Protein AF-X1JCT7-F1 (afdb_monomer)

Organism: NCBI:txid412755

pLDDT: mean 91.69, std 9.34, range [56.0, 98.88]

Structure (mmCIF, N/CA/C/O backbone):
data_AF-X1JCT7-F1
#
_entry.id   AF-X1JCT7-F1
#
loop_
_atom_site.group_PDB
_atom_site.id
_atom_site.type_symbol
_atom_site.label_atom_id
_atom_site.label_alt_id
_atom_site.label_comp_id
_atom_site.label_asym_id
_atom_site.label_entity_id
_atom_site.label_seq_id
_atom_site.pdbx_PDB_ins_code
_atom_site.Cartn_x
_atom_site.Cartn_y
_atom_site.Cartn_z
_atom_site.occupancy
_atom_site.B_iso_or_equiv
_atom_site.auth_seq_id
_atom_site.auth_comp_id
_atom_site.auth_asym_id
_atom_site.auth_atom_id
_atom_site.pdbx_PDB_model_num
ATOM 1 N N . MET A 1 1 ? -13.867 -18.120 20.000 1.00 58.94 1 MET A N 1
ATOM 2 C CA . MET A 1 1 ? -12.865 -17.151 19.487 1.00 58.94 1 MET A CA 1
ATOM 3 C C . MET A 1 1 ? -13.304 -15.743 19.863 1.00 58.94 1 MET A C 1
ATOM 5 O O . MET A 1 1 ? -14.501 -15.484 19.806 1.00 58.94 1 MET A O 1
ATOM 9 N N . ARG A 1 2 ? -12.388 -14.855 20.284 1.00 66.81 2 ARG A N 1
ATOM 10 C CA . ARG A 1 2 ? -12.726 -13.445 20.560 1.00 66.81 2 ARG A CA 1
ATOM 11 C C . ARG A 1 2 ? -13.236 -12.772 19.281 1.00 66.81 2 ARG A C 1
ATOM 13 O O . ARG A 1 2 ? -12.751 -13.073 18.193 1.00 66.81 2 ARG A O 1
ATOM 20 N N . LYS A 1 3 ? -14.225 -11.883 19.411 1.00 80.25 3 LYS A N 1
ATOM 21 C CA . LYS A 1 3 ? -14.723 -11.075 18.291 1.00 80.25 3 LYS A CA 1
ATOM 22 C C . LYS A 1 3 ? -13.591 -10.161 17.811 1.00 80.25 3 LYS A C 1
ATOM 24 O O . LYS A 1 3 ? -12.996 -9.462 18.623 1.00 80.25 3 LYS A O 1
ATOM 29 N N . GLN A 1 4 ? -13.309 -10.169 16.511 1.00 88.19 4 GLN A N 1
ATOM 30 C CA . GLN A 1 4 ? -12.349 -9.251 15.900 1.00 88.19 4 GLN A CA 1
ATOM 31 C C . GLN A 1 4 ? -12.833 -7.807 16.093 1.00 88.19 4 GLN A C 1
ATOM 33 O O . GLN A 1 4 ? -13.905 -7.443 15.609 1.00 88.19 4 GLN A O 1
ATOM 38 N N . GLU A 1 5 ? -12.063 -6.996 16.820 1.00 94.81 5 GLU A N 1
ATOM 39 C CA . GLU A 1 5 ? -12.446 -5.616 17.156 1.00 94.81 5 GLU A CA 1
ATOM 40 C C . GLU A 1 5 ? -11.900 -4.583 16.166 1.00 94.81 5 GLU A C 1
ATOM 42 O O . GLU A 1 5 ? -12.483 -3.506 16.038 1.00 94.81 5 GLU A O 1
ATOM 47 N N . ILE A 1 6 ? -10.819 -4.923 15.455 1.00 98.25 6 ILE A N 1
ATOM 48 C CA . ILE A 1 6 ? -10.121 -4.055 14.503 1.00 98.25 6 ILE A CA 1
ATOM 49 C C . ILE A 1 6 ? -10.385 -4.566 13.083 1.00 98.25 6 ILE A C 1
ATOM 51 O O . ILE A 1 6 ? -10.045 -5.708 12.755 1.00 98.25 6 ILE A O 1
ATOM 55 N N . ALA A 1 7 ? -10.972 -3.726 12.232 1.00 98.50 7 ALA A N 1
ATOM 56 C CA . ALA A 1 7 ? -11.034 -4.001 10.798 1.00 98.50 7 ALA A CA 1
ATOM 57 C C . ALA A 1 7 ? -9.706 -3.628 10.134 1.00 98.50 7 ALA A C 1
ATOM 59 O O . ALA A 1 7 ? -9.146 -2.574 10.435 1.00 98.50 7 ALA A O 1
ATOM 60 N N . VAL A 1 8 ? -9.241 -4.451 9.194 1.00 98.81 8 VAL A N 1
ATOM 61 C CA . VAL A 1 8 ? -8.091 -4.118 8.345 1.00 98.81 8 VAL A CA 1
ATOM 62 C C . VAL A 1 8 ? -8.588 -3.705 6.968 1.00 98.81 8 VAL A C 1
ATOM 64 O O . VAL A 1 8 ? -9.391 -4.414 6.349 1.00 98.81 8 VAL A O 1
ATOM 67 N N . VAL A 1 9 ? -8.124 -2.542 6.518 1.00 98.88 9 VAL A N 1
ATOM 68 C CA . VAL A 1 9 ? -8.389 -1.973 5.195 1.00 98.88 9 VAL A CA 1
ATOM 69 C C . VAL A 1 9 ? -7.062 -1.836 4.457 1.00 98.88 9 VAL A C 1
ATOM 71 O O . VAL A 1 9 ? -6.059 -1.474 5.063 1.00 98.88 9 VAL A O 1
ATOM 74 N N . THR A 1 10 ? -7.055 -2.127 3.162 1.00 98.81 10 THR A N 1
ATOM 75 C CA . THR A 1 10 ? -5.921 -1.880 2.265 1.00 98.81 10 THR A CA 1
ATOM 76 C C . THR A 1 10 ? -6.426 -1.480 0.885 1.00 98.81 10 THR A C 1
ATOM 78 O O . THR A 1 10 ? -7.636 -1.346 0.686 1.00 98.81 10 THR A O 1
ATOM 81 N N . ASP A 1 11 ? -5.531 -1.263 -0.069 1.00 98.50 11 ASP A N 1
ATOM 82 C CA . ASP A 1 11 ? -5.882 -1.039 -1.462 1.00 98.50 11 ASP A CA 1
ATOM 83 C C . ASP A 1 11 ? -5.438 -2.193 -2.373 1.00 98.50 11 ASP A C 1
ATOM 85 O O . ASP A 1 11 ? -4.737 -3.123 -1.964 1.00 98.50 11 ASP A O 1
ATOM 89 N N . SER A 1 12 ? -5.936 -2.194 -3.610 1.00 96.81 12 SER A N 1
ATOM 90 C CA . SER A 1 12 ? -5.748 -3.314 -4.536 1.00 96.81 12 SER A CA 1
ATOM 91 C C . SER A 1 12 ? -4.313 -3.466 -5.053 1.00 96.81 12 SER A C 1
ATOM 93 O O . SER A 1 12 ? -4.015 -4.477 -5.686 1.00 96.81 12 SER A O 1
ATOM 95 N N . VAL A 1 13 ? -3.406 -2.524 -4.759 1.00 96.25 13 VAL A N 1
ATOM 96 C CA . VAL A 1 13 ? -1.985 -2.634 -5.131 1.00 96.25 13 VAL A CA 1
ATOM 97 C C . VAL A 1 13 ? -1.245 -3.642 -4.248 1.00 96.25 13 VAL A C 1
ATOM 99 O O . VAL A 1 13 ? -0.260 -4.219 -4.702 1.00 96.25 13 VAL A O 1
ATOM 102 N N . SER A 1 14 ? -1.774 -3.960 -3.063 1.00 96.38 14 SER A N 1
ATOM 103 C CA . SER A 1 14 ? -1.218 -4.944 -2.121 1.00 96.38 14 SER A CA 1
ATOM 104 C C . SER A 1 14 ? -1.072 -6.376 -2.671 1.00 96.38 14 SER A C 1
ATOM 106 O O . SER A 1 14 ? -0.359 -7.188 -2.081 1.00 96.38 14 SER A O 1
ATOM 108 N N . ASN A 1 15 ? -1.737 -6.714 -3.790 1.00 92.62 15 ASN A N 1
ATOM 109 C CA . ASN A 1 15 ? -1.678 -8.017 -4.483 1.00 92.62 15 ASN A CA 1
ATOM 110 C C . ASN A 1 15 ? -1.955 -9.254 -3.608 1.00 92.62 15 ASN A C 1
ATOM 112 O O . ASN A 1 15 ? -1.544 -10.370 -3.937 1.00 92.62 15 ASN A O 1
ATOM 116 N N . ILE A 1 16 ? -2.678 -9.081 -2.503 1.00 97.12 16 ILE A N 1
ATOM 117 C CA . ILE A 1 16 ? -2.966 -10.176 -1.580 1.00 97.12 16 ILE A CA 1
ATOM 118 C C . ILE A 1 16 ? -3.860 -11.219 -2.275 1.00 97.12 16 ILE A C 1
ATOM 120 O O . ILE A 1 16 ? -4.905 -10.865 -2.826 1.00 97.12 16 ILE A O 1
ATOM 124 N N . PRO A 1 17 ? -3.516 -12.519 -2.215 1.00 96.00 17 PRO A N 1
ATOM 125 C CA . PRO A 1 17 ? -4.365 -13.580 -2.744 1.00 96.00 17 PRO A CA 1
ATOM 126 C C . PRO A 1 17 ? -5.775 -13.583 -2.136 1.00 96.00 17 PRO A C 1
ATOM 128 O O . PRO A 1 17 ? -5.948 -13.456 -0.920 1.00 96.00 17 PRO A O 1
ATOM 131 N N . LYS A 1 18 ? -6.792 -13.805 -2.979 1.00 95.12 18 LYS A N 1
ATOM 132 C CA . LYS A 1 18 ? -8.216 -13.765 -2.597 1.00 95.12 18 LYS A CA 1
ATOM 133 C C . LYS A 1 18 ? -8.551 -14.665 -1.403 1.00 95.12 18 LYS A C 1
ATOM 135 O O . LYS A 1 18 ? -9.250 -14.240 -0.490 1.00 95.12 18 LYS A O 1
ATOM 140 N N . ASN A 1 19 ? -7.989 -15.872 -1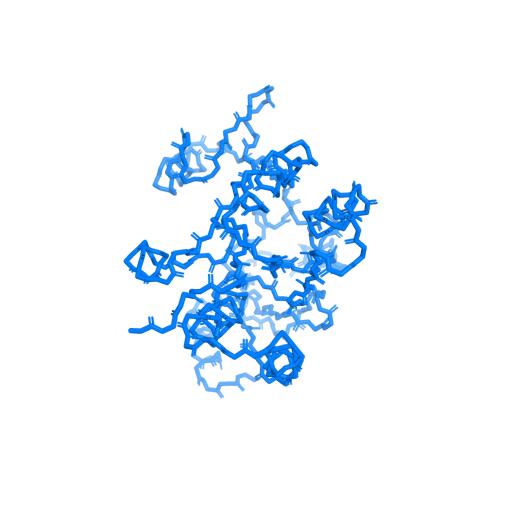.354 1.00 97.88 19 ASN A N 1
ATOM 141 C CA . ASN A 1 19 ? -8.199 -16.809 -0.247 1.00 97.88 19 ASN A CA 1
ATOM 142 C C . ASN A 1 19 ? -7.692 -16.261 1.102 1.00 97.88 19 ASN A C 1
ATOM 144 O O . ASN A 1 19 ? -8.272 -16.559 2.144 1.00 97.88 19 ASN A O 1
ATOM 148 N N . LEU A 1 20 ? -6.623 -15.457 1.107 1.00 98.19 20 LEU A N 1
ATOM 149 C CA . LEU A 1 20 ? -6.118 -14.816 2.323 1.00 98.19 20 LEU A CA 1
ATOM 150 C C . LEU A 1 20 ? -6.947 -13.586 2.704 1.00 98.19 20 LEU A C 1
ATOM 152 O O . LEU A 1 20 ? -7.197 -13.379 3.892 1.00 98.19 20 LEU A O 1
ATOM 156 N N . ILE A 1 21 ? -7.413 -12.817 1.713 1.00 98.00 21 ILE A N 1
ATOM 157 C CA . ILE A 1 21 ? -8.360 -11.711 1.916 1.00 98.00 21 ILE A CA 1
ATOM 158 C C . ILE A 1 21 ? -9.617 -12.225 2.622 1.00 98.00 21 ILE A C 1
ATOM 160 O O . ILE A 1 21 ? -10.010 -11.680 3.652 1.00 98.00 21 ILE A O 1
ATOM 164 N N . GLU A 1 22 ? -10.207 -13.305 2.112 1.00 97.69 22 GLU A N 1
ATOM 165 C CA . GLU A 1 22 ? -11.407 -13.927 2.676 1.00 97.69 22 GLU A CA 1
ATOM 166 C C . GLU A 1 22 ? -11.146 -14.500 4.073 1.00 97.69 22 GLU A C 1
ATOM 168 O O . GLU A 1 22 ? -11.887 -14.203 5.013 1.00 97.69 22 GLU A O 1
ATOM 173 N N . LYS A 1 23 ? -10.053 -15.260 4.238 1.00 96.56 23 LYS A N 1
ATOM 174 C CA . LYS A 1 23 ? -9.681 -15.884 5.517 1.00 96.56 23 LYS A CA 1
ATOM 175 C C . LYS A 1 23 ? -9.540 -14.868 6.649 1.00 96.56 23 LYS A C 1
ATOM 177 O O . LYS A 1 23 ? -10.016 -15.123 7.753 1.00 96.56 23 LYS A O 1
ATOM 182 N N . TYR A 1 24 ? -8.884 -13.739 6.387 1.00 97.38 24 TYR A N 1
ATOM 183 C CA . TYR A 1 24 ? -8.622 -12.711 7.399 1.00 97.38 24 TYR A CA 1
ATOM 184 C C . TYR A 1 24 ? -9.583 -11.517 7.333 1.00 97.38 24 TYR A C 1
ATOM 186 O O . TYR A 1 24 ? -9.397 -10.545 8.065 1.00 97.38 24 TYR A O 1
ATOM 194 N N . LYS A 1 25 ? -10.625 -11.591 6.491 1.00 96.31 25 LYS A N 1
ATOM 195 C CA . LYS A 1 25 ? -11.651 -10.548 6.317 1.00 96.31 25 LYS A CA 1
ATOM 196 C C . LYS A 1 25 ? -11.049 -9.167 6.020 1.00 96.31 25 LYS A C 1
ATOM 198 O O . LYS A 1 25 ? -11.467 -8.156 6.588 1.00 96.31 25 LYS A O 1
ATOM 203 N N . ILE A 1 26 ? -10.045 -9.138 5.145 1.00 98.50 26 ILE A N 1
ATOM 204 C CA . ILE A 1 26 ? -9.355 -7.912 4.730 1.00 98.50 26 ILE A CA 1
ATOM 205 C C . ILE A 1 26 ? -10.270 -7.131 3.783 1.00 98.50 26 ILE A C 1
ATOM 207 O O . ILE A 1 26 ? -10.858 -7.695 2.864 1.00 98.50 26 ILE A O 1
ATOM 211 N N . ASN A 1 27 ? -10.394 -5.823 3.994 1.00 98.44 27 ASN A N 1
ATOM 212 C CA . ASN A 1 27 ? -11.205 -4.956 3.145 1.00 98.44 27 ASN A CA 1
ATOM 213 C C . ASN A 1 27 ? -10.298 -4.272 2.122 1.00 98.44 27 ASN A C 1
ATOM 215 O O . ASN A 1 27 ? -9.551 -3.364 2.473 1.00 98.44 27 ASN A O 1
ATOM 219 N N . VAL A 1 28 ? -10.354 -4.710 0.868 1.00 98.50 28 VAL A N 1
ATOM 220 C CA . VAL A 1 28 ? -9.523 -4.162 -0.212 1.00 98.50 28 VAL A CA 1
ATOM 221 C C . VAL A 1 28 ? -10.309 -3.108 -0.987 1.00 98.50 28 VAL A C 1
ATOM 223 O O . VAL A 1 28 ? -11.391 -3.392 -1.501 1.00 98.50 28 VAL A O 1
ATOM 226 N N . LEU A 1 29 ? -9.771 -1.893 -1.075 1.00 98.44 29 LEU A N 1
ATOM 227 C CA . LEU A 1 29 ? -10.345 -0.799 -1.855 1.00 98.44 29 LEU A CA 1
ATOM 228 C C . LEU A 1 29 ? -9.663 -0.700 -3.228 1.00 98.44 29 LEU A C 1
ATOM 230 O O . LEU A 1 29 ? -8.438 -0.756 -3.312 1.00 98.44 29 LEU A O 1
ATOM 234 N N . PRO A 1 30 ? -10.421 -0.543 -4.322 1.00 96.81 30 PRO A N 1
ATOM 235 C CA . PRO A 1 30 ? -9.835 -0.549 -5.653 1.00 96.81 30 PRO A CA 1
ATOM 236 C C . PRO A 1 30 ? -9.122 0.771 -5.946 1.00 96.81 30 PRO A C 1
ATOM 238 O O . PRO A 1 30 ? -9.728 1.844 -5.845 1.00 96.81 30 PRO A O 1
ATOM 241 N N . VAL A 1 31 ? -7.870 0.700 -6.404 1.00 95.75 31 VAL A N 1
ATOM 242 C CA . VAL A 1 31 ? -7.320 1.800 -7.210 1.00 95.75 31 VAL A CA 1
ATOM 243 C C . VAL A 1 31 ? -7.999 1.815 -8.580 1.00 95.75 31 VAL A C 1
ATOM 245 O O . VAL A 1 31 ? -8.611 0.830 -9.004 1.00 95.75 31 VAL A O 1
ATOM 248 N N . PHE A 1 32 ? -7.904 2.937 -9.289 1.00 94.62 32 PHE A N 1
ATOM 249 C CA . PHE A 1 32 ? -8.588 3.108 -10.567 1.00 94.62 32 PHE A CA 1
ATOM 250 C C . PHE A 1 32 ? -7.603 3.125 -11.729 1.00 94.62 32 PHE A C 1
ATOM 252 O O . PHE A 1 32 ? -6.559 3.775 -11.677 1.00 94.62 32 PHE A O 1
ATOM 259 N N . LEU A 1 33 ? -7.974 2.448 -12.811 1.00 93.88 33 LEU A N 1
ATOM 260 C CA . LEU A 1 33 ? -7.293 2.508 -14.097 1.00 93.88 33 LEU A CA 1
ATOM 261 C C . LEU A 1 33 ? -8.099 3.390 -15.045 1.00 93.88 33 LEU A C 1
ATOM 263 O O . LEU A 1 33 ? -9.304 3.204 -15.203 1.00 93.88 33 LEU A O 1
ATOM 267 N N . ARG A 1 34 ? -7.432 4.360 -15.668 1.00 91.88 34 ARG A N 1
ATOM 268 C CA . ARG A 1 34 ? -8.040 5.308 -16.597 1.00 91.88 34 ARG A CA 1
ATOM 269 C C . ARG A 1 34 ? -7.671 4.958 -18.031 1.00 91.88 34 ARG A C 1
ATOM 271 O O . ARG A 1 34 ? -6.496 5.004 -18.390 1.00 91.88 34 ARG A O 1
ATOM 278 N N . TYR A 1 35 ? -8.680 4.699 -18.852 1.00 90.50 35 TYR A N 1
ATOM 279 C CA . TYR A 1 35 ? -8.554 4.598 -20.303 1.00 90.50 35 TYR A CA 1
ATOM 280 C C . TYR A 1 35 ? -9.358 5.733 -20.928 1.00 90.50 35 TYR A C 1
ATOM 282 O O . TYR A 1 35 ? -10.584 5.752 -20.817 1.00 90.50 35 TYR A O 1
ATOM 290 N N . ASN A 1 36 ? -8.672 6.677 -21.575 1.00 86.56 36 ASN A N 1
ATOM 291 C CA . ASN A 1 36 ? -9.277 7.911 -22.084 1.00 86.56 36 ASN A CA 1
ATOM 292 C C . ASN A 1 36 ? -10.055 8.629 -20.959 1.00 86.56 36 ASN A C 1
ATOM 294 O O . ASN A 1 36 ? -9.454 8.978 -19.936 1.00 86.56 36 ASN A O 1
ATOM 298 N N . ASP A 1 37 ? -11.371 8.777 -21.109 1.00 87.88 37 ASP A N 1
ATOM 299 C CA . ASP A 1 37 ? -12.259 9.427 -20.135 1.00 87.88 37 ASP A CA 1
ATOM 300 C C . ASP A 1 37 ? -13.006 8.434 -19.228 1.00 87.88 37 ASP A C 1
ATOM 302 O O . ASP A 1 37 ? -13.882 8.817 -18.456 1.00 87.88 37 ASP A O 1
ATOM 306 N N . LYS A 1 38 ? -12.672 7.139 -19.303 1.00 92.75 38 LYS A N 1
ATOM 307 C CA . LYS A 1 38 ? -13.306 6.080 -18.508 1.00 92.75 38 LYS A CA 1
ATOM 308 C C . LYS A 1 38 ? -12.390 5.608 -17.388 1.00 92.75 38 LYS A C 1
ATOM 310 O O . LYS A 1 38 ? -11.191 5.416 -17.591 1.00 92.75 38 LYS A O 1
ATOM 315 N N . PHE A 1 39 ? -12.981 5.362 -16.223 1.00 94.44 39 PHE A N 1
ATOM 316 C CA . PHE A 1 39 ? -12.307 4.845 -15.038 1.00 94.44 39 PHE A CA 1
ATOM 317 C C . PHE A 1 39 ? -12.839 3.455 -14.696 1.00 94.44 39 PHE A C 1
ATOM 319 O O . PHE A 1 39 ? -14.047 3.237 -14.691 1.00 94.44 39 PHE A O 1
ATOM 326 N N . PHE A 1 40 ? -11.930 2.539 -14.381 1.00 96.25 40 PHE A N 1
ATOM 327 C CA . PHE A 1 40 ? -12.225 1.148 -14.052 1.00 96.25 40 PHE A CA 1
ATOM 328 C C . PHE A 1 40 ? -11.612 0.810 -12.698 1.00 96.25 40 PHE A C 1
ATOM 330 O O . PHE A 1 40 ? -10.430 1.081 -12.473 1.00 96.25 40 PHE A O 1
ATOM 337 N N . ARG A 1 41 ? -12.386 0.203 -11.798 1.00 96.06 41 ARG A N 1
ATOM 338 C CA . ARG A 1 41 ? -11.887 -0.320 -10.521 1.00 96.06 41 ARG A CA 1
ATOM 339 C C . ARG A 1 41 ? -11.007 -1.538 -10.781 1.00 96.06 41 ARG A C 1
ATOM 341 O O . ARG A 1 41 ? -11.474 -2.544 -11.317 1.00 96.06 41 ARG A O 1
ATOM 348 N N . ASN A 1 42 ? -9.740 -1.455 -10.393 1.00 93.69 42 ASN A N 1
ATOM 349 C CA . ASN A 1 42 ? -8.777 -2.534 -10.581 1.00 93.69 42 ASN A CA 1
ATOM 350 C C . ASN A 1 42 ? -9.209 -3.798 -9.818 1.00 93.69 42 ASN A C 1
ATOM 352 O O . ASN A 1 42 ? -9.499 -3.738 -8.625 1.00 93.69 42 ASN A O 1
ATOM 356 N N . GLY A 1 43 ? -9.285 -4.930 -10.527 1.00 89.31 43 GLY A N 1
ATOM 357 C CA . GLY A 1 43 ? -9.709 -6.214 -9.966 1.00 89.31 43 GLY A CA 1
ATOM 358 C C . GLY A 1 43 ? -11.220 -6.355 -9.749 1.00 89.31 43 GLY A C 1
ATOM 359 O O . GLY A 1 43 ? -11.651 -7.384 -9.235 1.00 89.31 43 GLY A O 1
ATOM 360 N N . ILE A 1 44 ? -12.021 -5.347 -10.125 1.00 93.62 44 ILE A N 1
ATOM 361 C CA . ILE A 1 44 ? -13.490 -5.381 -10.031 1.00 93.62 44 ILE A CA 1
ATOM 362 C C . ILE A 1 44 ? -14.124 -5.167 -11.407 1.00 93.62 44 ILE A C 1
ATOM 364 O O . ILE A 1 44 ? -14.847 -6.036 -11.877 1.00 9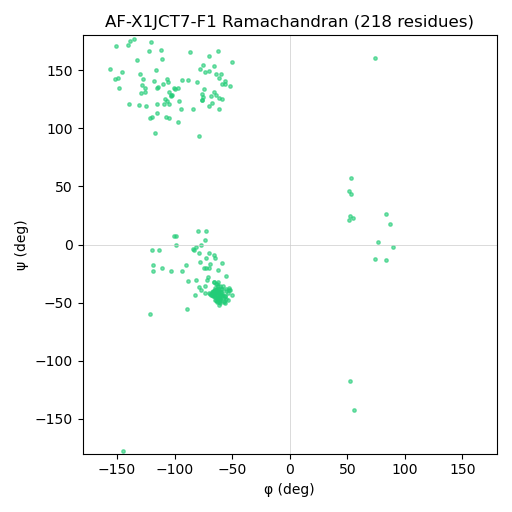3.62 44 ILE A O 1
ATOM 368 N N . ASP A 1 45 ? -13.856 -4.025 -12.046 1.00 96.44 45 ASP A N 1
ATOM 369 C CA . ASP A 1 45 ? -14.417 -3.700 -13.367 1.00 96.44 45 ASP A CA 1
ATOM 370 C C . ASP A 1 45 ? -13.522 -4.179 -14.514 1.00 96.44 45 ASP A C 1
ATOM 372 O O . ASP A 1 45 ? -13.957 -4.206 -15.661 1.00 96.44 45 ASP A O 1
ATOM 376 N N . ILE A 1 46 ? -12.254 -4.474 -14.215 1.00 94.56 46 ILE A N 1
ATOM 377 C CA . ILE A 1 46 ? -11.260 -4.931 -15.184 1.00 94.56 46 ILE A CA 1
ATOM 378 C C . ILE A 1 46 ? -10.254 -5.872 -14.513 1.00 94.56 46 ILE A C 1
ATOM 380 O O . ILE A 1 46 ? -9.757 -5.581 -13.413 1.00 94.56 46 ILE A O 1
ATOM 384 N N . THR A 1 47 ? -9.942 -6.989 -15.168 1.00 92.44 47 THR A N 1
ATOM 385 C CA .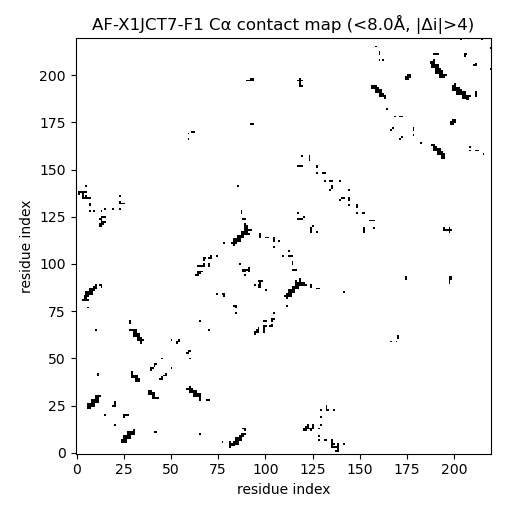 THR A 1 47 ? -8.948 -7.959 -14.691 1.00 92.44 47 THR A CA 1
ATOM 386 C C . THR A 1 47 ? -7.532 -7.590 -15.132 1.00 92.44 47 THR A C 1
ATOM 388 O O . THR A 1 47 ? -7.316 -6.763 -16.021 1.00 92.44 47 THR A O 1
ATOM 391 N N . ASN A 1 48 ? -6.527 -8.215 -14.514 1.00 89.75 48 ASN A N 1
ATOM 392 C CA . ASN A 1 48 ? -5.136 -8.012 -14.916 1.00 89.75 48 ASN A CA 1
ATOM 393 C C . ASN A 1 48 ? -4.892 -8.505 -16.349 1.00 89.75 48 ASN A C 1
ATOM 395 O O . ASN A 1 48 ? -4.178 -7.852 -17.108 1.00 89.75 48 ASN A O 1
ATOM 399 N N . GLU A 1 49 ? -5.512 -9.617 -16.741 1.00 93.88 49 GLU A N 1
ATOM 400 C CA . GLU A 1 49 ? -5.425 -10.185 -18.087 1.00 93.88 49 GLU A CA 1
ATOM 401 C C . GLU A 1 49 ? -5.956 -9.196 -19.129 1.00 93.88 49 GLU A C 1
ATOM 403 O O . GLU A 1 49 ? -5.270 -8.906 -20.108 1.00 93.88 49 GLU A O 1
ATOM 408 N N . GLU A 1 50 ? -7.124 -8.598 -18.883 1.00 95.06 50 GLU A N 1
ATOM 409 C CA . GLU A 1 50 ? -7.708 -7.584 -19.767 1.00 95.06 50 GLU A CA 1
ATOM 410 C C . GLU A 1 50 ? -6.824 -6.336 -19.883 1.00 95.06 50 GLU A C 1
ATOM 412 O O . GLU A 1 50 ? -6.650 -5.792 -20.978 1.00 95.06 50 GLU A O 1
ATOM 417 N N . VAL A 1 51 ? -6.218 -5.896 -18.773 1.00 93.75 51 VAL A N 1
ATOM 418 C CA . VAL A 1 51 ? -5.242 -4.795 -18.776 1.00 93.75 51 VAL A CA 1
ATOM 419 C C . VAL A 1 51 ? -4.038 -5.141 -19.652 1.00 93.75 51 VAL A C 1
ATOM 421 O O . VAL A 1 51 ? -3.634 -4.325 -20.482 1.00 93.75 51 VAL A O 1
ATOM 424 N N . TYR A 1 52 ? -3.469 -6.340 -19.514 1.00 92.81 52 TYR A N 1
ATOM 425 C CA . TYR A 1 52 ? -2.327 -6.755 -20.329 1.00 92.81 52 TYR A CA 1
ATOM 426 C C . TYR A 1 52 ? -2.683 -6.879 -21.814 1.00 92.81 52 TYR A C 1
ATOM 428 O O . TYR A 1 52 ? -1.891 -6.453 -22.657 1.00 92.81 52 TYR A O 1
ATOM 436 N N . GLU A 1 53 ? -3.868 -7.387 -22.156 1.00 94.94 53 GLU A N 1
ATOM 437 C CA . GLU A 1 53 ? -4.346 -7.436 -23.543 1.00 94.94 53 GLU A CA 1
ATOM 438 C C . GLU A 1 53 ? -4.496 -6.036 -24.152 1.00 94.94 53 GLU A C 1
ATOM 440 O O . GLU A 1 53 ? -4.078 -5.793 -25.287 1.00 94.94 53 GLU A O 1
ATOM 445 N N . LYS A 1 54 ? -5.010 -5.070 -23.387 1.00 93.50 54 LYS A N 1
ATOM 446 C CA . LYS A 1 54 ? -5.068 -3.661 -23.803 1.00 93.50 54 LYS A CA 1
ATOM 447 C C . LYS A 1 54 ? -3.679 -3.054 -23.999 1.00 93.50 54 LYS A C 1
ATOM 449 O O . LYS A 1 54 ? -3.420 -2.424 -25.026 1.00 93.50 54 LYS A O 1
ATOM 454 N N . ILE A 1 55 ? -2.747 -3.319 -23.083 1.00 91.69 55 ILE A N 1
ATOM 455 C CA . ILE A 1 55 ? -1.355 -2.859 -23.196 1.00 91.69 55 ILE A CA 1
ATOM 456 C C . ILE A 1 55 ? -0.685 -3.418 -24.460 1.00 91.69 55 ILE A C 1
ATOM 458 O O . ILE A 1 55 ? 0.018 -2.672 -25.150 1.00 91.69 55 ILE A O 1
ATOM 462 N N . LYS A 1 56 ? -0.921 -4.695 -24.805 1.00 91.25 56 LYS A N 1
ATOM 463 C CA . LYS A 1 56 ? -0.422 -5.312 -26.051 1.00 91.25 56 LYS A CA 1
ATOM 464 C C . LYS A 1 56 ? -0.955 -4.599 -27.297 1.00 91.25 56 LYS A C 1
ATOM 466 O O . LYS A 1 56 ? -0.205 -4.423 -28.253 1.00 91.25 56 LYS A O 1
ATOM 471 N N . LYS A 1 57 ? -2.202 -4.118 -27.257 1.00 93.31 57 LYS A N 1
ATOM 472 C CA . LYS A 1 57 ? -2.835 -3.303 -28.313 1.00 93.31 57 LYS A CA 1
ATOM 473 C C . LYS A 1 57 ? -2.386 -1.833 -28.316 1.00 93.31 57 LYS A C 1
ATOM 475 O O . LYS A 1 57 ? -2.815 -1.060 -29.163 1.00 93.31 57 LYS A O 1
ATOM 480 N N . GLY A 1 58 ? -1.508 -1.434 -27.393 1.00 89.69 58 GLY A N 1
ATOM 481 C CA . GLY A 1 58 ? -0.987 -0.069 -27.282 1.00 89.69 58 GLY A CA 1
ATOM 482 C C . GLY A 1 58 ? -1.812 0.864 -26.390 1.00 89.69 58 GLY A C 1
ATOM 483 O O . GLY A 1 58 ? -1.385 1.997 -26.151 1.00 89.69 58 GLY A O 1
ATOM 484 N N . GLU A 1 59 ? -2.931 0.389 -25.839 1.00 90.94 59 GLU A N 1
ATOM 485 C CA . GLU A 1 59 ? -3.761 1.107 -24.869 1.00 90.94 59 GLU A CA 1
ATOM 486 C C . GLU A 1 59 ? -3.120 1.013 -23.476 1.00 90.94 59 GLU A C 1
ATOM 488 O O . GLU A 1 59 ? -3.326 0.054 -22.735 1.00 90.94 59 GLU A O 1
ATOM 493 N N . ILE A 1 60 ? -2.305 2.004 -23.113 1.00 89.38 60 ILE A N 1
ATOM 494 C CA . ILE A 1 60 ? -1.640 2.048 -21.802 1.00 89.38 60 ILE A CA 1
ATOM 495 C C . ILE A 1 60 ? -2.492 2.895 -20.850 1.00 89.38 60 ILE A C 1
ATOM 497 O O . ILE A 1 60 ? -2.646 4.092 -21.114 1.00 89.38 60 ILE A O 1
ATOM 501 N N . PRO A 1 61 ? -3.033 2.319 -19.760 1.00 90.56 61 PRO A N 1
ATOM 502 C CA . PRO A 1 61 ? -3.877 3.066 -18.839 1.00 90.56 61 PRO A CA 1
ATOM 503 C C . PRO A 1 61 ? -3.076 4.083 -18.029 1.00 90.56 61 PRO A C 1
ATOM 505 O O . PRO A 1 61 ? -1.922 3.852 -17.666 1.00 90.56 61 PRO A O 1
ATOM 508 N N . GLY A 1 62 ? -3.730 5.182 -17.661 1.00 89.31 62 GLY A N 1
ATOM 509 C CA . GLY A 1 62 ? -3.318 5.969 -16.504 1.00 89.31 62 GLY A CA 1
ATOM 510 C C . GLY A 1 62 ? -3.724 5.267 -15.206 1.00 89.31 62 GLY A C 1
ATOM 511 O O . GLY A 1 62 ? -4.693 4.513 -15.185 1.00 89.31 62 GLY A O 1
ATOM 512 N N . ALA A 1 63 ? -3.020 5.539 -14.111 1.00 88.50 63 ALA A N 1
ATOM 513 C CA . ALA A 1 63 ? -3.412 5.085 -12.778 1.00 88.50 63 ALA A CA 1
ATOM 514 C C . ALA A 1 63 ? -3.942 6.265 -11.956 1.00 88.50 63 ALA A C 1
ATOM 516 O O . ALA A 1 63 ? -3.399 7.367 -12.034 1.00 88.50 63 ALA A O 1
ATOM 517 N N . SER A 1 64 ? -4.973 6.024 -11.152 1.00 90.62 64 SER A N 1
ATOM 518 C CA . SER A 1 64 ? -5.548 6.988 -10.216 1.00 90.62 64 SER A CA 1
ATOM 519 C C . SER A 1 64 ? -5.680 6.368 -8.825 1.00 90.62 64 SER A C 1
ATOM 521 O O . SER A 1 64 ? -5.907 5.165 -8.680 1.00 90.62 64 SER A O 1
ATOM 523 N N . GLN A 1 65 ? -5.515 7.205 -7.804 1.00 94.12 65 GLN A N 1
ATOM 524 C CA . GLN A 1 65 ? -5.644 6.831 -6.396 1.00 94.12 65 GLN A CA 1
ATOM 525 C C . GLN A 1 65 ? -7.062 6.357 -6.046 1.00 94.12 65 GLN A C 1
ATOM 527 O O . GLN A 1 65 ? -8.015 6.603 -6.790 1.00 94.12 65 GLN A O 1
ATOM 532 N N . VAL A 1 66 ? -7.217 5.735 -4.875 1.00 97.81 66 VAL A N 1
ATOM 533 C CA . VAL A 1 66 ? -8.545 5.481 -4.297 1.00 97.81 66 VAL A CA 1
ATOM 534 C C . VAL A 1 66 ? -9.182 6.830 -3.909 1.00 97.81 66 VAL A C 1
ATOM 536 O O . VAL A 1 66 ? -8.587 7.568 -3.117 1.00 97.81 66 VAL A O 1
ATOM 539 N N . PRO A 1 67 ? -10.369 7.191 -4.432 1.00 97.19 67 PRO A N 1
ATOM 540 C CA . PRO A 1 67 ? -11.035 8.441 -4.082 1.00 97.19 67 PRO A CA 1
ATOM 541 C C . PRO A 1 67 ? -11.446 8.501 -2.608 1.00 97.19 67 PRO A C 1
ATOM 543 O O . PRO A 1 67 ? -11.890 7.508 -2.029 1.00 97.19 67 PRO A O 1
ATOM 546 N N . LEU A 1 68 ? -11.404 9.702 -2.026 1.00 97.81 68 LEU A N 1
ATOM 547 C CA . LEU A 1 68 ? -11.791 9.961 -0.633 1.00 97.81 68 LEU A CA 1
ATOM 548 C C . LEU A 1 68 ? -13.195 9.433 -0.286 1.00 97.81 68 LEU A C 1
ATOM 550 O O . LEU A 1 68 ? -13.389 8.889 0.799 1.00 97.81 68 LEU A O 1
ATOM 554 N N . GLY A 1 69 ? -14.164 9.555 -1.200 1.00 98.19 69 GLY A N 1
ATOM 555 C CA . GLY A 1 69 ? -15.533 9.070 -0.984 1.00 98.19 69 GLY A CA 1
ATOM 556 C C . GLY A 1 69 ? -15.606 7.566 -0.702 1.00 98.19 69 GLY A C 1
ATOM 557 O O . GLY A 1 69 ? -16.328 7.147 0.197 1.00 98.19 69 GLY A O 1
ATOM 558 N N . ILE A 1 70 ? -14.775 6.763 -1.379 1.00 98.44 70 ILE A N 1
ATOM 559 C CA . ILE A 1 70 ? -14.734 5.306 -1.180 1.00 98.44 70 ILE A CA 1
ATOM 560 C C . ILE A 1 70 ? -14.223 4.961 0.219 1.00 98.44 70 ILE A C 1
ATOM 562 O O . ILE A 1 70 ? -14.778 4.082 0.878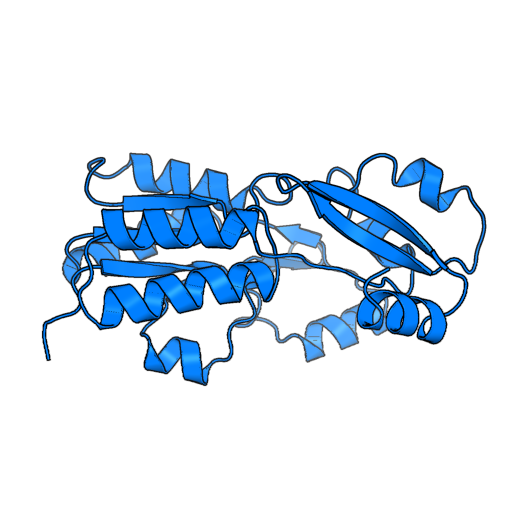 1.00 98.44 70 ILE A O 1
ATOM 566 N N . PHE A 1 71 ? -13.209 5.682 0.703 1.00 98.81 71 PHE A N 1
ATOM 567 C CA . PHE A 1 71 ? -12.747 5.535 2.081 1.00 98.81 71 PHE A CA 1
ATOM 568 C C . PHE A 1 71 ? -13.830 5.910 3.090 1.00 98.81 71 PHE A C 1
ATOM 570 O O . PHE A 1 71 ? -14.069 5.150 4.024 1.00 98.81 71 PHE A O 1
ATOM 577 N N . LEU A 1 72 ? -14.516 7.044 2.903 1.00 98.69 72 LEU A N 1
ATOM 578 C CA . LEU A 1 72 ? -15.591 7.467 3.807 1.00 98.69 72 LEU A CA 1
ATOM 579 C C . LEU A 1 72 ? -16.686 6.406 3.927 1.00 98.69 72 LEU A C 1
ATOM 581 O O . LEU A 1 72 ? -17.114 6.094 5.040 1.00 98.69 72 LEU A O 1
ATOM 585 N N . ASP A 1 73 ? -17.126 5.845 2.805 1.00 98.62 73 ASP A N 1
ATOM 586 C CA . ASP A 1 73 ? -18.183 4.836 2.789 1.00 98.62 73 ASP A CA 1
ATOM 587 C C . ASP A 1 73 ? -17.722 3.525 3.435 1.00 98.62 73 ASP A C 1
ATOM 589 O O . ASP A 1 73 ? -18.439 2.954 4.268 1.00 98.62 73 ASP A O 1
ATOM 593 N N . ALA A 1 74 ? -16.499 3.081 3.129 1.00 98.69 74 ALA A N 1
ATOM 594 C CA . ALA A 1 74 ? -15.899 1.903 3.747 1.00 98.6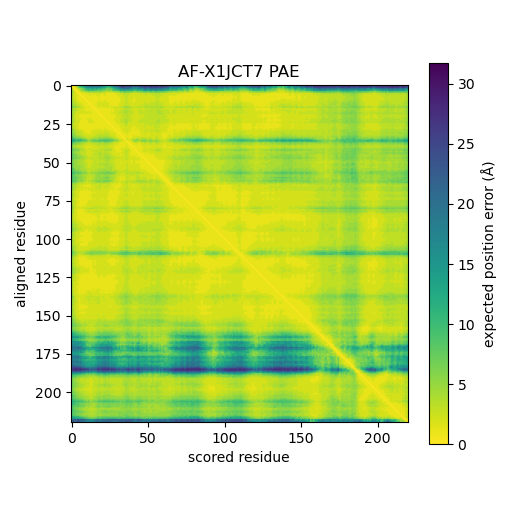9 74 ALA A CA 1
ATOM 595 C C . ALA A 1 74 ? -15.767 2.071 5.268 1.00 98.69 74 ALA A C 1
ATOM 597 O O . ALA A 1 74 ? -16.213 1.213 6.032 1.00 98.69 74 ALA A O 1
ATOM 598 N N . TYR A 1 75 ? -15.226 3.202 5.721 1.00 98.75 75 TYR A N 1
ATOM 599 C CA . TYR A 1 75 ? -15.034 3.492 7.138 1.00 98.75 75 TYR A CA 1
ATOM 600 C C . TYR A 1 75 ? -16.363 3.576 7.892 1.00 98.75 75 TYR A C 1
ATOM 602 O O . TYR A 1 75 ? -16.520 2.921 8.924 1.00 98.75 75 TYR A O 1
ATOM 610 N N . LYS A 1 76 ? -17.364 4.290 7.352 1.00 98.50 76 LYS A N 1
ATOM 611 C CA . LYS A 1 76 ? -18.721 4.344 7.929 1.00 98.50 76 LYS A CA 1
ATOM 612 C C . LYS A 1 76 ? -19.328 2.953 8.078 1.00 98.50 76 LYS A C 1
ATOM 614 O O . LYS A 1 76 ? -19.942 2.661 9.100 1.00 98.50 76 LYS A O 1
ATOM 619 N N . LYS A 1 77 ? -19.188 2.095 7.063 1.00 98.44 77 LYS A N 1
ATOM 620 C CA . LYS A 1 77 ? -19.733 0.731 7.084 1.00 98.44 77 LYS A CA 1
ATOM 621 C C . LYS A 1 77 ? -19.032 -0.143 8.124 1.00 98.44 77 LYS A C 1
ATOM 623 O O . LYS A 1 77 ? -19.704 -0.864 8.860 1.00 98.44 77 LYS A O 1
ATOM 628 N N . LEU A 1 78 ? -17.705 -0.081 8.196 1.00 98.38 78 LEU A N 1
ATOM 629 C CA . LEU A 1 78 ? -16.905 -0.908 9.099 1.00 98.38 78 LEU A CA 1
ATOM 630 C C . LEU A 1 78 ? -17.091 -0.509 10.566 1.00 98.38 78 LEU A C 1
ATOM 632 O O . LEU A 1 78 ? -17.289 -1.383 11.409 1.00 98.38 78 LEU A O 1
ATOM 636 N N . LEU A 1 79 ? -17.146 0.787 10.881 1.00 98.12 79 LEU A N 1
ATOM 637 C CA . LEU A 1 79 ? -17.330 1.266 12.258 1.00 98.12 79 LEU A CA 1
ATOM 638 C C . LEU A 1 79 ? -18.695 0.915 12.879 1.00 98.12 79 LEU A C 1
ATOM 640 O O . LEU A 1 79 ? -18.869 1.074 14.083 1.00 98.12 79 LEU A O 1
ATOM 644 N N . LYS A 1 80 ? -19.653 0.391 12.100 1.00 97.12 80 LYS A N 1
ATOM 645 C CA . LYS A 1 80 ? -20.890 -0.202 12.644 1.00 97.12 80 LYS A CA 1
ATOM 646 C C . LYS A 1 80 ? -20.643 -1.535 13.358 1.00 97.12 80 LYS A C 1
ATOM 648 O O . LYS A 1 80 ? -21.408 -1.904 14.241 1.00 97.12 80 LYS A O 1
ATOM 653 N N . ASN A 1 81 ? -19.603 -2.269 12.958 1.00 95.75 81 ASN A N 1
ATOM 654 C CA . ASN A 1 81 ? -19.354 -3.649 13.392 1.00 95.75 81 ASN A CA 1
ATOM 655 C C . ASN A 1 81 ? -18.030 -3.825 14.150 1.00 95.75 81 ASN A C 1
ATOM 657 O O . ASN A 1 81 ? -17.894 -4.778 14.923 1.00 95.75 81 ASN A O 1
ATOM 661 N N . PHE A 1 82 ? -17.082 -2.912 13.936 1.00 97.00 82 PHE A N 1
ATOM 662 C CA . PHE A 1 82 ? -15.741 -2.913 14.514 1.00 97.00 82 PHE A CA 1
ATOM 663 C C . PHE A 1 82 ? -15.543 -1.693 15.419 1.00 97.00 82 PHE A C 1
ATOM 665 O O . PHE A 1 82 ? -16.131 -0.635 15.196 1.00 97.00 82 PHE A O 1
ATOM 672 N N . LYS A 1 83 ? -14.702 -1.830 16.449 1.00 96.75 83 LYS A N 1
ATOM 673 C CA . LYS A 1 83 ? -14.395 -0.729 17.373 1.00 96.75 83 LYS A CA 1
ATOM 674 C C . LYS A 1 83 ? -13.490 0.319 16.728 1.00 96.75 83 LYS A C 1
ATOM 676 O O . LYS A 1 83 ? -13.664 1.507 17.017 1.00 96.75 83 LYS A O 1
ATOM 681 N N . SER A 1 84 ? -12.562 -0.128 15.881 1.00 98.31 84 SER A N 1
ATOM 682 C CA . SER A 1 84 ? -11.609 0.706 15.150 1.00 98.31 84 SER A CA 1
ATOM 683 C C . SER A 1 84 ? -11.193 0.080 13.812 1.00 98.31 84 SER A C 1
ATOM 685 O O . SER A 1 84 ? -11.530 -1.067 13.500 1.00 98.31 84 SER A O 1
ATOM 687 N N . ILE A 1 85 ? -10.480 0.861 13.003 1.00 98.81 85 ILE A N 1
ATOM 688 C CA . ILE A 1 85 ? -9.956 0.488 11.689 1.00 98.81 85 ILE A CA 1
ATOM 689 C C . ILE A 1 85 ? -8.451 0.748 11.663 1.00 98.81 85 ILE A C 1
ATOM 691 O O . ILE A 1 85 ? -7.995 1.821 12.058 1.00 98.81 85 ILE A O 1
ATOM 695 N N . LEU A 1 86 ? -7.700 -0.216 11.141 1.00 98.88 86 LEU A N 1
ATOM 696 C CA . LEU A 1 86 ? -6.317 -0.047 10.722 1.00 98.88 86 LEU A CA 1
ATOM 697 C C . LEU A 1 86 ? -6.271 -0.063 9.187 1.00 98.88 86 LEU A C 1
ATOM 699 O O . LEU A 1 86 ? -6.530 -1.095 8.567 1.00 98.88 86 LEU A O 1
ATOM 703 N N . SER A 1 87 ? -5.994 1.093 8.585 1.00 98.88 87 SER A N 1
ATOM 704 C CA . SER A 1 87 ? -5.992 1.299 7.134 1.00 98.88 87 SER A CA 1
ATOM 705 C C . SER A 1 87 ? -4.560 1.391 6.613 1.00 98.88 87 SER A C 1
ATOM 707 O O . SER A 1 87 ? -3.861 2.356 6.905 1.00 98.88 87 SER A O 1
ATOM 709 N N . ILE A 1 88 ? -4.107 0.375 5.887 1.00 98.88 88 ILE A N 1
ATOM 710 C CA . ILE A 1 88 ? -2.709 0.148 5.504 1.00 98.88 88 ILE A CA 1
ATOM 711 C C . ILE A 1 88 ? -2.598 0.256 3.986 1.00 98.88 88 ILE A C 1
ATOM 713 O O . ILE A 1 88 ? -3.251 -0.509 3.282 1.00 98.88 88 ILE A O 1
ATOM 717 N N . HIS A 1 89 ? -1.781 1.179 3.488 1.00 98.81 89 HIS A N 1
ATOM 718 C CA . HIS A 1 89 ? -1.767 1.520 2.064 1.00 98.81 89 HIS A CA 1
ATOM 719 C C . HIS A 1 89 ? -0.372 1.568 1.476 1.00 98.81 89 HIS A C 1
ATOM 721 O O . HIS A 1 89 ? 0.611 1.789 2.194 1.00 98.81 89 HIS A O 1
ATOM 727 N N . LEU A 1 90 ? -0.312 1.429 0.152 1.00 98.06 90 LEU A N 1
ATOM 728 C CA . LEU A 1 90 ? 0.894 1.701 -0.612 1.00 98.06 90 LEU A CA 1
ATOM 729 C C . LEU A 1 90 ? 1.484 3.070 -0.266 1.00 98.06 90 LEU A C 1
ATOM 731 O O . LEU A 1 90 ? 0.779 3.993 0.159 1.00 98.06 90 LEU A O 1
ATOM 735 N N . THR A 1 91 ? 2.780 3.201 -0.520 1.00 97.44 91 THR A N 1
ATOM 736 C CA . THR A 1 91 ? 3.526 4.401 -0.158 1.00 97.44 91 THR A CA 1
ATOM 737 C C . THR A 1 91 ? 2.915 5.718 -0.647 1.00 97.44 91 THR A C 1
ATOM 739 O O . THR A 1 91 ? 2.516 5.862 -1.812 1.00 97.44 91 THR A O 1
ATOM 742 N N . SER A 1 92 ? 2.896 6.716 0.244 1.00 96.88 92 SER A N 1
ATOM 743 C CA . SER A 1 92 ? 2.457 8.083 -0.069 1.00 96.88 92 SER A CA 1
ATOM 744 C C . SER A 1 92 ? 3.318 8.783 -1.125 1.00 96.88 92 SER A C 1
ATOM 746 O O . SER A 1 92 ? 2.835 9.680 -1.815 1.00 96.88 92 SER A O 1
ATOM 748 N N . GLU A 1 93 ? 4.560 8.335 -1.314 1.00 94.56 93 GLU A N 1
ATOM 749 C CA . GLU A 1 93 ? 5.504 8.890 -2.289 1.00 94.56 93 GLU A CA 1
ATOM 750 C C . GLU A 1 93 ? 5.146 8.526 -3.738 1.00 94.56 93 GLU A C 1
ATOM 752 O O . GLU A 1 93 ? 5.573 9.195 -4.680 1.00 94.56 93 GLU A O 1
ATOM 757 N N . LEU A 1 94 ? 4.340 7.476 -3.945 1.00 92.31 94 LEU A N 1
ATOM 758 C CA . LEU A 1 94 ? 3.942 7.021 -5.282 1.00 92.31 94 LEU A CA 1
ATOM 759 C C . LEU A 1 94 ? 2.460 7.253 -5.581 1.00 92.31 94 LEU A C 1
ATOM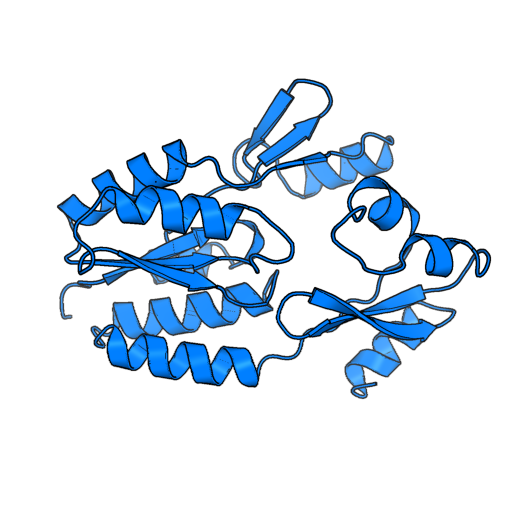 761 O O . LEU A 1 94 ? 2.070 7.276 -6.753 1.00 92.31 94 LEU A O 1
ATOM 765 N N . SER A 1 95 ? 1.620 7.427 -4.562 1.00 94.25 95 SER A N 1
ATOM 766 C CA . SER A 1 95 ? 0.178 7.580 -4.740 1.00 94.25 95 SER A CA 1
ATOM 767 C C . SER A 1 95 ? -0.467 8.457 -3.670 1.00 94.25 95 SER A C 1
ATOM 769 O O . SER A 1 95 ? -0.183 8.340 -2.483 1.00 94.25 95 SER A O 1
ATOM 771 N N . GLY A 1 96 ? -1.465 9.249 -4.073 1.00 96.19 96 GLY A N 1
ATOM 772 C CA . GLY A 1 96 ? -2.322 9.992 -3.147 1.00 96.19 96 GLY A CA 1
ATOM 773 C C . GLY A 1 96 ? -3.336 9.129 -2.381 1.00 96.19 96 GLY A C 1
ATOM 774 O O . GLY A 1 96 ? -4.151 9.680 -1.639 1.00 96.19 96 GLY A O 1
ATOM 775 N N . THR A 1 97 ? -3.326 7.798 -2.543 1.00 98.12 97 THR A N 1
ATOM 776 C CA . THR A 1 97 ? -4.219 6.873 -1.817 1.00 98.12 97 THR A CA 1
ATOM 777 C C . THR A 1 97 ? -4.061 7.025 -0.306 1.00 98.12 97 THR A C 1
ATOM 779 O O . THR A 1 97 ? -5.062 7.229 0.377 1.00 98.12 97 THR A O 1
ATOM 782 N N . TYR A 1 98 ? -2.824 7.014 0.209 1.00 98.62 98 TYR A N 1
ATOM 783 C CA . TYR A 1 98 ? -2.555 7.220 1.636 1.00 98.62 98 TYR A CA 1
ATOM 784 C C . TYR A 1 98 ? -3.130 8.557 2.128 1.00 98.62 98 TYR A C 1
ATOM 786 O O . TYR A 1 98 ? -3.885 8.600 3.096 1.00 98.62 98 TYR A O 1
ATOM 794 N N . ASN A 1 99 ? -2.873 9.648 1.402 1.00 98.38 99 ASN A N 1
ATOM 795 C CA . ASN A 1 99 ? -3.388 10.971 1.767 1.00 98.38 99 ASN A CA 1
ATOM 796 C C . ASN A 1 99 ? -4.925 11.041 1.718 1.00 98.38 99 ASN A C 1
ATOM 798 O O . ASN A 1 99 ? -5.545 11.719 2.540 1.00 98.38 99 ASN A O 1
ATOM 802 N N . SER A 1 100 ? -5.558 10.313 0.793 1.00 98.62 100 SER A N 1
ATOM 803 C CA . SER A 1 100 ? -7.022 10.185 0.731 1.00 98.62 100 SER A CA 1
ATOM 804 C C . SER A 1 100 ? -7.567 9.429 1.940 1.00 98.62 100 SER A C 1
ATOM 806 O O . SER A 1 100 ? -8.566 9.853 2.520 1.00 98.62 100 SER A O 1
ATOM 808 N N . ALA A 1 101 ? -6.884 8.360 2.359 1.00 98.75 101 ALA A N 1
ATOM 809 C CA . ALA A 1 101 ? -7.214 7.596 3.556 1.00 98.75 101 ALA A CA 1
ATOM 810 C C . ALA A 1 101 ? -7.101 8.460 4.821 1.00 98.75 101 ALA A C 1
ATOM 812 O O . ALA A 1 101 ? -8.026 8.459 5.633 1.00 98.75 101 ALA A O 1
ATOM 813 N N . VAL A 1 102 ? -6.019 9.239 4.964 1.00 98.69 102 VAL A N 1
ATOM 814 C CA . VAL A 1 102 ? -5.815 10.199 6.069 1.00 98.69 102 VAL A CA 1
ATOM 815 C C . VAL A 1 102 ? -6.916 11.263 6.084 1.00 98.69 102 VAL A C 1
ATOM 817 O O . VAL A 1 102 ? -7.528 11.517 7.120 1.00 98.69 102 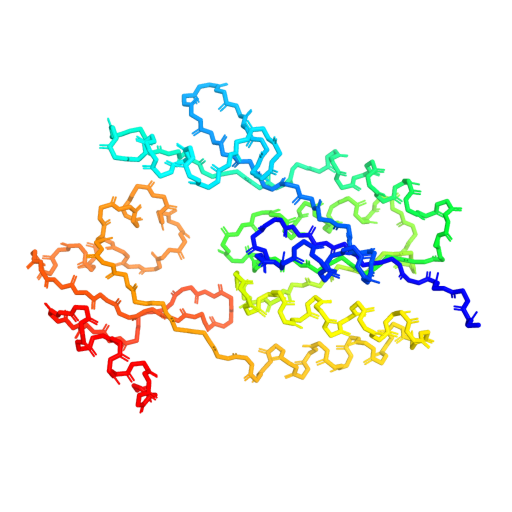VAL A O 1
ATOM 820 N N . SER A 1 103 ? -7.222 11.846 4.923 1.00 98.62 103 SER A N 1
ATOM 821 C CA . SER A 1 103 ? -8.257 12.881 4.780 1.00 98.62 103 SER A CA 1
ATOM 822 C C . SER A 1 103 ? -9.668 12.356 5.063 1.00 98.62 103 SER A C 1
ATOM 824 O O . SER A 1 103 ? -10.523 13.095 5.546 1.00 98.62 103 SER A O 1
ATOM 826 N N . ALA A 1 104 ? -9.939 11.084 4.761 1.00 98.62 104 ALA A N 1
ATOM 827 C CA . ALA A 1 104 ? -11.182 10.428 5.146 1.00 98.62 104 ALA A CA 1
ATOM 828 C C . ALA A 1 104 ? -11.208 10.119 6.651 1.00 98.62 104 ALA A C 1
ATOM 830 O O . ALA A 1 104 ? -12.230 10.338 7.298 1.00 98.62 104 ALA A O 1
ATOM 831 N N . ALA A 1 105 ? -10.090 9.655 7.219 1.00 98.56 105 ALA A N 1
ATOM 832 C CA . ALA A 1 105 ? -9.970 9.324 8.637 1.00 98.56 105 ALA A CA 1
ATOM 833 C C . ALA A 1 105 ? -10.188 10.544 9.546 1.00 98.56 105 ALA A C 1
ATOM 835 O O . ALA A 1 105 ? -10.832 10.414 10.585 1.00 98.56 105 ALA A O 1
ATOM 836 N N . SER A 1 106 ? -9.755 11.738 9.124 1.00 98.25 106 SER A N 1
ATOM 837 C CA . SER A 1 106 ? -9.957 12.989 9.873 1.00 98.25 106 SER A CA 1
ATOM 838 C C . SER A 1 106 ? -11.427 13.410 10.020 1.00 98.25 106 SER A C 1
ATOM 840 O O . SER A 1 106 ? -11.734 14.296 10.814 1.00 98.25 106 SER A O 1
ATOM 842 N N . ARG A 1 107 ? -12.357 12.771 9.292 1.00 97.81 107 ARG A N 1
ATOM 843 C CA . ARG A 1 107 ? -13.811 12.962 9.457 1.00 97.81 107 ARG A CA 1
ATOM 844 C C . ARG A 1 107 ? -14.406 12.150 10.613 1.00 97.81 107 ARG A C 1
ATOM 846 O O . ARG A 1 107 ? -15.606 12.248 10.859 1.00 97.81 107 ARG A O 1
ATOM 853 N N . PHE A 1 108 ? -13.597 11.346 11.298 1.00 97.81 108 PHE A N 1
ATOM 854 C CA . PHE A 1 108 ? -13.994 10.507 12.426 1.00 97.81 108 PHE A CA 1
ATOM 855 C C . PHE A 1 108 ? -13.168 10.862 13.666 1.00 97.81 108 PHE A C 1
ATOM 857 O O . PHE A 1 108 ? -12.148 11.542 13.579 1.00 97.81 108 PHE A O 1
ATOM 864 N N . SER A 1 109 ? -13.593 10.390 14.842 1.00 95.38 109 SER A N 1
ATOM 865 C CA . SER A 1 109 ? -12.816 10.584 16.070 1.00 95.38 109 SER A CA 1
ATOM 866 C C . SER A 1 109 ? -11.408 9.974 15.929 1.00 95.38 109 SER A C 1
ATOM 868 O O . SER A 1 109 ? -11.309 8.841 15.449 1.00 95.38 109 SER A O 1
ATOM 870 N N . PRO A 1 110 ? -10.334 10.641 16.403 1.00 88.12 110 PRO A N 1
ATOM 871 C CA . PRO A 1 110 ? -8.948 10.192 16.197 1.00 88.12 110 PRO A CA 1
ATOM 872 C C . PRO A 1 110 ? -8.641 8.760 16.663 1.00 88.12 110 PRO A C 1
ATOM 874 O O . PRO A 1 110 ? -7.775 8.097 16.107 1.00 88.12 110 PRO A O 1
ATOM 877 N N . SER A 1 111 ? -9.371 8.249 17.658 1.00 91.12 111 SER A N 1
ATOM 878 C CA . SER A 1 111 ? -9.211 6.885 18.180 1.00 91.12 111 SER A CA 1
ATOM 879 C C . SER A 1 111 ? -9.864 5.792 17.323 1.00 91.12 111 SER A C 1
ATOM 881 O O . SER A 1 111 ? -9.705 4.606 17.612 1.00 91.12 111 SER A O 1
ATOM 883 N N . LYS A 1 112 ? -10.637 6.156 16.291 1.00 96.94 112 LYS A N 1
ATOM 884 C CA . LYS A 1 112 ? -11.399 5.197 15.479 1.00 96.94 112 LYS A CA 1
ATOM 885 C C . LYS A 1 112 ? -10.619 4.641 14.306 1.00 96.94 112 LYS A C 1
ATOM 887 O O . LYS A 1 112 ? -10.892 3.512 13.907 1.00 96.94 112 LYS A O 1
ATOM 892 N N . ILE A 1 113 ? -9.706 5.414 13.729 1.00 98.62 113 ILE A N 1
ATOM 893 C CA . ILE A 1 113 ? -9.050 5.049 12.476 1.00 98.62 113 ILE A CA 1
ATOM 894 C C . ILE A 1 113 ? -7.581 5.424 12.561 1.00 98.62 113 ILE A C 1
ATOM 896 O O . ILE A 1 113 ? -7.239 6.591 12.727 1.00 98.62 113 ILE A O 1
ATOM 900 N N . THR A 1 114 ? -6.719 4.429 12.399 1.00 98.69 114 THR A N 1
ATOM 901 C CA . THR A 1 114 ? -5.286 4.634 12.225 1.00 98.69 114 THR A CA 1
ATOM 902 C C . THR A 1 114 ? -4.928 4.314 10.787 1.00 98.69 114 THR A C 1
ATOM 904 O O . THR A 1 114 ? -5.223 3.222 10.302 1.00 98.69 114 THR A O 1
ATOM 907 N N . VAL A 1 115 ? -4.297 5.266 10.107 1.00 98.81 115 VAL A N 1
ATOM 908 C CA . VAL A 1 115 ? -3.786 5.078 8.748 1.00 98.81 115 VAL A CA 1
ATOM 909 C C . VAL A 1 115 ? -2.286 4.816 8.826 1.00 98.81 115 VAL A C 1
ATOM 911 O O . VAL A 1 115 ? -1.579 5.491 9.571 1.00 98.81 115 VAL A O 1
ATOM 914 N N . PHE A 1 116 ? -1.808 3.825 8.084 1.00 98.81 116 PHE A N 1
ATOM 915 C CA . PHE A 1 116 ? -0.420 3.391 8.072 1.00 98.81 116 PHE A CA 1
ATOM 916 C C . PHE A 1 116 ? 0.117 3.417 6.638 1.00 98.81 116 PHE A C 1
ATOM 918 O O . PHE A 1 116 ? -0.400 2.728 5.758 1.00 98.81 116 PHE A O 1
ATOM 925 N N . ASP A 1 117 ? 1.154 4.221 6.419 1.00 98.62 117 ASP A N 1
ATOM 926 C CA . ASP A 1 117 ? 1.940 4.224 5.183 1.00 98.62 117 ASP A CA 1
ATOM 927 C C . ASP A 1 117 ? 2.877 3.010 5.194 1.00 98.62 117 ASP A C 1
ATOM 929 O O . ASP A 1 117 ? 3.633 2.833 6.144 1.00 98.62 117 ASP A O 1
ATOM 933 N N . THR A 1 118 ? 2.830 2.142 4.188 1.00 98.44 118 THR A N 1
ATOM 934 C CA . THR A 1 118 ? 3.729 0.978 4.147 1.00 98.44 118 THR A CA 1
ATOM 935 C C . THR A 1 118 ? 5.144 1.295 3.696 1.00 98.44 118 THR A C 1
ATOM 937 O O . THR A 1 118 ? 6.008 0.439 3.860 1.00 98.44 118 THR A O 1
ATOM 940 N N . GLU A 1 119 ? 5.385 2.467 3.101 1.00 97.75 119 GLU A N 1
ATOM 941 C CA . GLU A 1 119 ? 6.622 2.800 2.381 1.00 97.75 119 GLU A CA 1
ATOM 942 C C . GLU A 1 119 ? 7.020 1.749 1.325 1.00 97.75 119 GLU A C 1
ATOM 944 O O . GLU A 1 119 ? 8.169 1.673 0.897 1.00 97.75 119 GLU A O 1
ATOM 949 N N . SER A 1 120 ? 6.050 0.946 0.888 1.00 97.06 120 SER A N 1
ATOM 950 C CA . SER A 1 120 ? 6.218 -0.177 -0.027 1.00 97.06 120 SER A CA 1
ATOM 951 C C . SER A 1 120 ? 5.075 -0.216 -1.040 1.00 97.06 120 SER A C 1
ATOM 953 O O . SER A 1 120 ? 4.120 0.566 -0.970 1.00 97.06 120 SER A O 1
ATOM 955 N N . VAL A 1 121 ? 5.171 -1.135 -1.996 1.00 95.81 121 VAL A N 1
ATOM 956 C CA . VAL A 1 121 ? 4.102 -1.465 -2.949 1.00 95.81 121 VAL A CA 1
ATOM 957 C C . VAL A 1 121 ? 3.959 -2.985 -3.092 1.00 95.81 121 VAL A C 1
ATOM 959 O O . VAL A 1 121 ? 4.737 -3.757 -2.534 1.00 95.81 121 VAL A O 1
ATOM 962 N N . LEU A 1 122 ? 2.979 -3.446 -3.875 1.00 94.81 122 LEU A N 1
ATOM 963 C CA . LEU A 1 122 ? 2.852 -4.855 -4.267 1.00 94.81 122 LEU A CA 1
ATOM 964 C C . LEU A 1 122 ? 2.801 -5.790 -3.042 1.00 94.81 122 LEU A C 1
ATOM 966 O O . LEU A 1 122 ? 2.210 -5.470 -2.017 1.00 94.81 122 LEU A O 1
ATOM 970 N N . MET A 1 123 ? 3.421 -6.966 -3.125 1.00 96.31 123 MET A N 1
ATOM 971 C CA . MET A 1 123 ? 3.430 -7.905 -2.002 1.00 96.31 123 MET A CA 1
ATOM 972 C C . MET A 1 123 ? 4.270 -7.433 -0.810 1.00 96.31 123 MET A C 1
ATOM 974 O O . MET A 1 123 ? 4.057 -7.944 0.285 1.00 96.31 123 MET A O 1
ATOM 978 N N . ALA A 1 124 ? 5.167 -6.454 -0.967 1.00 97.31 124 ALA A N 1
ATOM 979 C CA . ALA A 1 124 ? 5.851 -5.839 0.171 1.00 97.31 124 ALA A CA 1
ATOM 980 C C . ALA A 1 124 ? 4.854 -5.072 1.065 1.00 97.31 124 ALA A C 1
ATOM 982 O O . ALA A 1 124 ? 4.875 -5.226 2.286 1.00 97.31 124 ALA A O 1
ATOM 983 N N . GLU A 1 125 ? 3.898 -4.356 0.466 1.00 98.38 125 GLU A N 1
ATOM 984 C CA . GLU A 1 125 ? 2.704 -3.853 1.162 1.00 98.38 125 GLU A CA 1
ATOM 985 C C . GLU A 1 125 ? 1.841 -5.020 1.682 1.00 98.38 125 GLU A C 1
ATOM 987 O O . GLU A 1 125 ? 1.489 -5.067 2.864 1.00 98.38 125 GLU A O 1
ATOM 992 N N . GLY A 1 126 ? 1.545 -6.005 0.828 1.00 98.38 126 GLY A N 1
ATOM 993 C CA . GLY A 1 126 ? 0.704 -7.156 1.169 1.00 98.38 126 GLY A CA 1
ATOM 994 C C . GLY A 1 126 ? 1.174 -7.940 2.401 1.00 98.38 126 GLY A C 1
ATOM 995 O O . GLY A 1 126 ? 0.348 -8.354 3.215 1.00 98.38 126 GLY A O 1
ATOM 996 N N . PHE A 1 127 ? 2.483 -8.112 2.604 1.00 98.25 127 PHE A N 1
ATOM 997 C CA . PHE A 1 127 ? 3.030 -8.775 3.791 1.00 98.25 127 PHE A CA 1
ATOM 998 C C . PHE A 1 127 ? 2.751 -7.996 5.080 1.00 98.25 127 PHE A C 1
ATOM 1000 O O . PHE A 1 127 ? 2.401 -8.606 6.092 1.00 98.25 127 PHE A O 1
ATOM 1007 N N . GLN A 1 128 ? 2.836 -6.665 5.039 1.00 98.69 128 GLN A N 1
ATOM 1008 C CA . GLN A 1 128 ? 2.499 -5.809 6.179 1.00 98.69 128 GLN A CA 1
ATOM 1009 C C . GLN A 1 128 ? 1.001 -5.907 6.504 1.00 98.69 128 GLN A C 1
ATOM 1011 O O . GLN A 1 128 ? 0.620 -6.099 7.660 1.00 98.69 128 GLN A O 1
ATOM 1016 N N . VAL A 1 129 ? 0.142 -5.877 5.480 1.00 98.81 129 VAL A N 1
ATOM 1017 C CA . VAL A 1 129 ? -1.311 -6.045 5.643 1.00 98.81 129 VAL A CA 1
ATOM 1018 C C . VAL A 1 129 ? -1.650 -7.418 6.226 1.00 98.81 129 VAL A C 1
ATOM 1020 O O . VAL A 1 129 ? -2.472 -7.514 7.136 1.00 98.81 129 VAL A O 1
ATOM 1023 N N . LEU A 1 130 ? -1.023 -8.489 5.732 1.00 98.69 130 LEU A N 1
ATOM 1024 C CA . LEU A 1 130 ? -1.262 -9.851 6.210 1.00 98.69 130 LEU A CA 1
ATOM 1025 C C . LEU A 1 130 ? -0.845 -10.036 7.670 1.00 98.69 130 LEU A C 1
ATOM 1027 O O . LEU A 1 130 ? -1.565 -10.705 8.413 1.00 98.69 130 LEU A O 1
ATOM 1031 N N . GLU A 1 131 ? 0.274 -9.446 8.096 1.00 98.44 131 GLU A N 1
ATOM 1032 C CA . GLU A 1 131 ? 0.680 -9.470 9.504 1.00 98.44 131 GLU A CA 1
ATOM 1033 C C . GLU A 1 131 ? -0.346 -8.747 10.384 1.00 98.44 131 GLU A C 1
ATOM 1035 O O . GLU A 1 131 ? -0.825 -9.308 11.373 1.00 98.44 131 GLU A O 1
ATOM 1040 N N . ALA A 1 132 ? -0.760 -7.540 9.987 1.00 98.56 132 ALA A N 1
ATOM 1041 C CA . ALA A 1 132 ? -1.783 -6.794 10.708 1.00 98.56 132 ALA A CA 1
ATOM 1042 C C . ALA A 1 132 ? -3.112 -7.547 10.786 1.00 98.56 132 ALA A C 1
ATOM 1044 O O . ALA A 1 132 ? -3.733 -7.601 11.845 1.00 98.56 132 ALA A O 1
ATOM 1045 N N . ALA A 1 133 ? -3.546 -8.149 9.678 1.00 98.38 133 ALA A N 1
ATOM 1046 C CA . ALA A 1 133 ? -4.798 -8.884 9.605 1.00 98.38 133 ALA A CA 1
ATOM 1047 C C . ALA A 1 133 ? -4.771 -10.140 10.482 1.00 98.38 133 ALA A C 1
ATOM 1049 O O . ALA A 1 133 ? -5.748 -10.413 11.175 1.00 98.38 133 ALA A O 1
ATOM 1050 N N . ARG A 1 134 ? -3.645 -10.866 10.528 1.00 97.81 134 ARG A N 1
ATOM 1051 C CA . ARG A 1 134 ? -3.453 -12.006 11.440 1.00 97.81 134 ARG A CA 1
ATOM 1052 C C . ARG A 1 134 ? -3.534 -11.583 12.902 1.00 97.81 134 ARG A C 1
ATOM 1054 O O . ARG A 1 134 ? -4.282 -12.199 13.656 1.00 97.81 134 ARG A O 1
ATOM 1061 N N . ALA A 1 135 ? -2.812 -10.533 13.282 1.00 97.38 135 ALA A N 1
ATOM 1062 C CA . ALA A 1 135 ? -2.787 -10.035 14.655 1.00 97.38 135 ALA A CA 1
ATOM 1063 C C . ALA A 1 135 ? -4.148 -9.449 15.087 1.00 97.38 135 ALA A C 1
ATOM 1065 O O . ALA A 1 135 ? -4.633 -9.706 16.188 1.00 97.38 135 ALA A O 1
ATOM 1066 N N . ALA A 1 136 ? -4.833 -8.727 14.196 1.00 97.50 136 ALA A N 1
ATOM 1067 C CA . ALA A 1 136 ? -6.195 -8.253 14.438 1.00 97.50 136 ALA A CA 1
ATOM 1068 C C . ALA A 1 136 ? -7.184 -9.423 14.591 1.00 97.50 136 ALA A C 1
ATOM 1070 O O . ALA A 1 136 ? -8.055 -9.395 15.462 1.00 97.50 136 ALA A O 1
ATOM 1071 N N . TYR A 1 137 ? -7.032 -10.473 13.779 1.00 95.06 137 TYR A N 1
ATOM 1072 C CA . TYR A 1 137 ? -7.864 -11.676 13.825 1.00 95.06 137 TYR A CA 1
ATOM 1073 C C . TYR A 1 137 ? -7.691 -12.472 15.129 1.00 95.06 137 TYR A C 1
ATOM 1075 O O . TYR A 1 137 ? -8.657 -13.053 15.625 1.00 95.06 137 TYR A O 1
ATOM 1083 N N . THR A 1 138 ? -6.494 -12.471 15.725 1.00 94.12 138 THR A N 1
ATOM 1084 C CA . THR A 1 138 ? -6.225 -13.079 17.042 1.00 94.12 138 THR A CA 1
ATOM 1085 C C . THR A 1 138 ? -6.573 -12.162 18.222 1.00 94.12 138 THR A C 1
ATOM 1087 O O . THR A 1 138 ? -6.541 -12.606 19.371 1.00 94.12 138 THR A O 1
ATOM 1090 N N . GLY A 1 139 ? -6.986 -10.917 17.960 1.00 95.31 139 GLY A N 1
ATOM 1091 C CA . GLY A 1 139 ? -7.436 -9.963 18.974 1.00 95.31 139 GLY A CA 1
ATOM 1092 C C . GLY A 1 139 ? -6.307 -9.202 19.670 1.00 95.31 139 GLY A C 1
ATOM 1093 O O . GLY A 1 139 ? -6.481 -8.786 20.818 1.00 95.31 139 GLY A O 1
ATOM 1094 N N . GLU A 1 140 ? -5.158 -9.041 19.012 1.00 96.19 140 GLU A N 1
ATOM 1095 C CA . GLU A 1 140 ? -4.085 -8.168 19.492 1.00 96.19 140 GLU A CA 1
ATOM 1096 C C . GLU A 1 140 ? -4.505 -6.694 19.477 1.00 96.19 140 GLU A C 1
ATOM 1098 O O . GLU A 1 140 ? -5.367 -6.269 18.701 1.00 96.19 140 GLU A O 1
ATOM 1103 N N . LYS A 1 141 ? -3.885 -5.898 20.355 1.00 95.75 141 LYS A N 1
ATOM 1104 C CA . LYS A 1 141 ? -4.167 -4.463 20.444 1.00 95.75 141 LYS A CA 1
ATOM 1105 C C . LYS A 1 141 ? -3.468 -3.695 19.325 1.00 95.75 141 LYS A C 1
ATOM 1107 O O . LYS A 1 141 ? -2.380 -4.072 18.888 1.00 95.75 141 LYS A O 1
ATOM 1112 N N . ILE A 1 142 ? -4.058 -2.577 18.907 1.00 96.62 142 ILE A N 1
ATOM 1113 C CA . ILE A 1 142 ? -3.558 -1.781 17.780 1.00 96.62 142 ILE A CA 1
ATOM 1114 C C . ILE A 1 142 ? -2.111 -1.312 17.984 1.00 96.62 142 ILE A C 1
ATOM 1116 O O . ILE A 1 142 ? -1.327 -1.340 17.043 1.00 96.62 142 ILE A O 1
ATOM 1120 N N . GLU A 1 143 ? -1.710 -0.981 19.212 1.00 97.38 143 GLU A N 1
ATOM 1121 C CA . GLU A 1 143 ? -0.353 -0.528 19.531 1.00 97.38 143 GLU A CA 1
ATOM 1122 C C . GLU A 1 143 ? 0.687 -1.631 19.283 1.00 97.38 143 GLU A C 1
ATOM 1124 O O . GLU A 1 143 ? 1.786 -1.367 18.791 1.00 97.38 143 GLU A O 1
ATOM 1129 N N . GLN A 1 144 ? 0.331 -2.885 19.578 1.00 98.00 144 GLN A N 1
ATOM 1130 C CA . GLN A 1 144 ? 1.189 -4.046 19.331 1.00 98.00 144 GLN A CA 1
ATOM 1131 C C . GLN A 1 144 ? 1.320 -4.307 17.831 1.00 98.00 144 GLN A C 1
ATOM 1133 O O . GLN A 1 144 ? 2.429 -4.536 17.344 1.00 98.00 144 GLN A O 1
ATOM 1138 N N . ILE A 1 145 ? 0.207 -4.202 17.098 1.00 98.50 145 ILE A N 1
ATOM 1139 C CA . ILE A 1 145 ? 0.188 -4.345 15.641 1.00 98.50 145 ILE A CA 1
ATOM 1140 C C . ILE A 1 145 ? 1.077 -3.273 15.003 1.00 98.50 145 ILE A C 1
ATOM 1142 O O . ILE A 1 145 ? 1.980 -3.603 14.240 1.00 98.50 145 ILE A O 1
ATOM 1146 N N . LEU A 1 146 ? 0.905 -2.001 15.371 1.00 98.62 146 LEU A N 1
ATOM 1147 C CA . LEU A 1 146 ? 1.708 -0.893 14.843 1.00 98.62 146 LEU A CA 1
ATOM 1148 C C . LEU A 1 146 ? 3.201 -1.059 15.143 1.00 98.62 146 LEU A C 1
ATOM 1150 O O . LEU A 1 146 ? 4.032 -0.769 14.284 1.00 98.62 146 LEU A O 1
ATOM 1154 N N . LYS A 1 147 ? 3.570 -1.567 16.327 1.00 98.38 147 LYS A N 1
ATOM 1155 C CA . LYS A 1 147 ? 4.972 -1.874 16.647 1.00 98.38 147 LYS A CA 1
ATOM 1156 C C . LYS A 1 147 ? 5.558 -2.912 15.683 1.00 98.38 147 LYS A C 1
ATOM 1158 O O . LYS A 1 147 ? 6.679 -2.728 15.211 1.00 98.38 147 LYS A O 1
ATOM 1163 N N . ARG A 1 148 ? 4.805 -3.970 15.358 1.00 98.06 148 ARG A N 1
ATOM 1164 C CA . ARG A 1 148 ? 5.224 -4.979 14.370 1.00 98.06 148 ARG A CA 1
ATOM 1165 C C . ARG A 1 148 ? 5.321 -4.394 12.971 1.00 98.06 148 ARG A C 1
ATOM 1167 O O . ARG A 1 148 ? 6.309 -4.644 12.293 1.00 98.06 148 ARG A O 1
ATOM 1174 N N . LEU A 1 149 ? 4.348 -3.584 12.559 1.00 98.56 149 LEU A N 1
ATOM 1175 C CA . LEU A 1 149 ? 4.368 -2.967 11.236 1.00 98.56 149 LEU A CA 1
ATOM 1176 C C . LEU A 1 149 ? 5.553 -2.014 11.065 1.00 98.56 149 LEU A C 1
ATOM 1178 O O . LEU A 1 149 ? 6.231 -2.081 10.050 1.00 98.56 149 LEU A O 1
ATOM 1182 N N . ASN A 1 150 ? 5.872 -1.195 12.069 1.00 98.25 150 ASN A N 1
ATOM 1183 C CA . ASN A 1 150 ? 7.069 -0.347 12.034 1.00 98.25 150 ASN A CA 1
ATOM 1184 C C . ASN A 1 150 ? 8.361 -1.175 11.956 1.00 98.25 150 ASN A C 1
ATOM 1186 O O . ASN A 1 150 ? 9.299 -0.797 11.258 1.00 98.25 150 ASN A O 1
ATOM 1190 N N . TYR A 1 151 ? 8.426 -2.314 12.650 1.00 97.69 151 TYR A N 1
ATOM 1191 C CA . TYR A 1 151 ? 9.560 -3.228 12.519 1.00 97.69 151 TYR A CA 1
ATOM 1192 C C . TYR A 1 151 ? 9.652 -3.816 11.103 1.00 97.69 151 TYR A C 1
ATOM 1194 O O . TYR A 1 151 ? 10.722 -3.780 10.500 1.00 97.69 151 TYR A O 1
ATOM 1202 N N . LEU A 1 152 ? 8.536 -4.310 10.558 1.00 96.81 152 LEU A N 1
ATOM 1203 C CA . LEU A 1 152 ? 8.477 -4.903 9.222 1.00 96.81 152 LEU A CA 1
ATOM 1204 C C . LEU A 1 152 ? 8.811 -3.895 8.124 1.00 96.81 152 LEU A C 1
ATOM 1206 O O . LEU A 1 152 ? 9.602 -4.220 7.246 1.00 96.81 152 LEU A O 1
ATOM 1210 N N . ARG A 1 153 ? 8.288 -2.668 8.207 1.00 96.88 153 ARG A N 1
ATOM 1211 C CA . ARG A 1 153 ? 8.594 -1.580 7.269 1.00 96.88 153 ARG A CA 1
ATOM 1212 C C . ARG A 1 153 ? 10.104 -1.370 7.105 1.00 96.88 153 ARG A C 1
ATOM 1214 O O . ARG A 1 153 ? 10.582 -1.186 5.998 1.00 96.88 153 ARG A O 1
ATOM 1221 N N . ASN A 1 154 ? 10.859 -1.475 8.200 1.00 94.38 154 ASN A N 1
ATOM 1222 C CA . ASN A 1 154 ? 12.317 -1.309 8.213 1.00 94.38 154 ASN A CA 1
ATOM 1223 C C . ASN A 1 154 ? 13.109 -2.571 7.815 1.00 94.38 154 ASN A C 1
ATOM 1225 O O . ASN A 1 154 ? 14.340 -2.540 7.788 1.00 94.38 154 ASN A O 1
ATOM 1229 N N . LYS A 1 155 ? 12.435 -3.705 7.601 1.00 94.94 155 LYS A N 1
ATOM 1230 C CA . LYS A 1 155 ? 13.056 -5.005 7.295 1.00 94.94 155 LYS A CA 1
ATOM 1231 C C . LYS A 1 155 ? 12.664 -5.567 5.939 1.00 94.94 155 LYS A C 1
ATOM 1233 O O . LYS A 1 155 ? 13.329 -6.481 5.462 1.00 94.94 155 LYS A O 1
ATOM 1238 N N . ILE A 1 156 ? 11.586 -5.066 5.353 1.00 93.31 156 ILE A N 1
ATOM 1239 C CA . ILE A 1 156 ? 11.151 -5.463 4.025 1.00 93.31 156 ILE A CA 1
ATOM 1240 C C . ILE A 1 156 ? 12.065 -4.805 2.997 1.00 93.31 156 ILE A C 1
ATOM 1242 O O . ILE A 1 156 ? 12.254 -3.593 2.988 1.00 93.31 156 ILE A O 1
ATOM 1246 N N . GLU A 1 157 ? 12.609 -5.637 2.121 1.00 91.06 157 GLU A N 1
ATOM 1247 C CA . GLU A 1 157 ? 13.339 -5.217 0.936 1.00 91.06 157 GLU A CA 1
ATOM 1248 C C . GLU A 1 157 ? 12.554 -5.682 -0.286 1.00 91.06 157 GLU A C 1
ATOM 1250 O O . GLU A 1 157 ? 12.092 -6.825 -0.352 1.00 91.06 157 GLU A O 1
ATOM 1255 N N . GLU A 1 158 ? 12.404 -4.797 -1.266 1.00 93.06 158 GLU A N 1
ATOM 1256 C CA . GLU A 1 158 ? 11.789 -5.131 -2.542 1.00 93.06 158 GLU A CA 1
ATOM 1257 C C . GLU A 1 158 ? 12.682 -4.715 -3.706 1.00 93.06 158 GLU A C 1
ATOM 1259 O O . GLU A 1 158 ? 13.263 -3.628 -3.720 1.00 93.06 158 GLU A O 1
ATOM 1264 N N . TYR A 1 159 ? 12.782 -5.598 -4.697 1.00 93.88 159 TYR A N 1
ATOM 1265 C CA . TYR A 1 159 ? 13.573 -5.382 -5.898 1.00 93.88 159 TYR A CA 1
ATOM 1266 C C . TYR A 1 159 ? 12.726 -5.665 -7.130 1.00 93.88 159 TYR A C 1
ATOM 1268 O O . TYR A 1 159 ? 12.090 -6.712 -7.249 1.00 93.88 159 TYR A O 1
ATOM 1276 N N . ILE A 1 160 ? 12.738 -4.725 -8.069 1.00 91.19 160 ILE A N 1
ATOM 1277 C CA . ILE A 1 160 ? 11.886 -4.740 -9.252 1.00 91.19 160 ILE A CA 1
ATOM 1278 C C . ILE A 1 160 ? 12.784 -4.722 -10.487 1.00 91.19 160 ILE A C 1
ATOM 1280 O O . ILE A 1 160 ? 13.399 -3.705 -10.812 1.00 91.19 160 ILE A O 1
ATOM 1284 N N . ALA A 1 161 ? 12.848 -5.848 -11.196 1.00 91.00 161 ALA A N 1
ATOM 1285 C CA . ALA A 1 161 ? 13.483 -5.924 -12.507 1.00 91.00 161 ALA A CA 1
ATOM 1286 C C . ALA A 1 161 ? 12.491 -5.482 -13.587 1.00 91.00 161 ALA A C 1
ATOM 1288 O O . ALA A 1 161 ? 11.471 -6.137 -13.813 1.00 91.00 161 ALA A O 1
ATOM 1289 N N . ILE A 1 162 ? 12.797 -4.385 -14.278 1.00 86.31 162 ILE A N 1
ATOM 1290 C CA . ILE A 1 162 ? 11.931 -3.856 -15.334 1.00 86.31 162 ILE A CA 1
ATOM 1291 C C . ILE A 1 162 ? 12.450 -4.276 -16.704 1.00 86.31 162 ILE A C 1
ATOM 1293 O O . ILE A 1 162 ? 13.631 -4.134 -17.023 1.00 86.31 162 ILE A O 1
ATOM 1297 N N . ASP A 1 163 ? 11.537 -4.752 -17.548 1.00 82.75 163 ASP A N 1
ATOM 1298 C CA . ASP A 1 163 ? 11.889 -5.204 -18.890 1.00 82.75 163 ASP A CA 1
ATOM 1299 C C . ASP A 1 163 ? 12.011 -4.053 -19.904 1.00 82.75 163 ASP A C 1
ATOM 1301 O O . ASP A 1 163 ? 12.808 -4.109 -20.839 1.00 82.75 163 ASP A O 1
ATOM 1305 N N . THR A 1 164 ? 11.248 -2.974 -19.734 1.00 78.00 164 THR A N 1
ATOM 1306 C CA . THR A 1 164 ? 11.305 -1.822 -20.639 1.00 78.00 164 THR A CA 1
ATOM 1307 C C . THR A 1 164 ? 10.935 -0.514 -19.953 1.00 78.00 164 THR A C 1
ATOM 1309 O O . THR A 1 164 ? 9.992 -0.441 -19.165 1.00 78.00 164 THR A O 1
ATOM 1312 N N . PHE A 1 165 ? 11.632 0.560 -20.326 1.00 76.31 165 PHE A N 1
ATOM 1313 C CA . PHE A 1 165 ? 11.287 1.917 -19.909 1.00 76.31 165 PHE A CA 1
ATOM 1314 C C . PHE A 1 165 ? 10.034 2.464 -20.597 1.00 76.31 165 PHE A C 1
ATOM 1316 O O . PHE A 1 165 ? 9.517 3.477 -20.139 1.00 76.31 165 PHE A O 1
ATOM 1323 N N . LYS A 1 166 ? 9.510 1.811 -21.648 1.00 77.00 166 LYS A N 1
ATOM 1324 C CA . LYS A 1 166 ? 8.313 2.262 -22.386 1.00 77.00 166 LYS A CA 1
ATOM 1325 C C . LYS A 1 166 ? 7.140 2.575 -21.451 1.00 77.00 166 LYS A C 1
ATOM 1327 O O . LYS A 1 166 ? 6.462 3.584 -21.625 1.00 77.00 166 LYS A O 1
ATOM 1332 N N . TYR A 1 167 ? 6.905 1.713 -20.461 1.00 80.50 167 TYR A N 1
ATOM 1333 C CA . TYR A 1 167 ? 5.805 1.877 -19.511 1.00 80.50 167 TYR A CA 1
ATOM 1334 C C . TYR A 1 167 ? 6.174 2.853 -18.392 1.00 80.50 167 TYR A C 1
ATOM 1336 O O . TYR A 1 167 ? 5.404 3.768 -18.116 1.00 80.50 167 TYR A O 1
ATOM 1344 N N . LEU A 1 168 ? 7.387 2.749 -17.835 1.00 75.75 168 LEU A N 1
ATOM 1345 C CA . LEU A 1 168 ? 7.887 3.693 -16.825 1.00 75.75 168 LEU A CA 1
ATOM 1346 C C . LEU A 1 168 ? 7.835 5.143 -17.323 1.00 75.75 168 LEU A C 1
ATOM 1348 O O . LEU A 1 168 ? 7.434 6.029 -16.585 1.00 75.75 168 LEU A O 1
ATOM 1352 N N . GLN A 1 169 ? 8.173 5.390 -18.587 1.00 71.94 169 GLN A N 1
ATOM 1353 C CA . GLN A 1 169 ? 8.078 6.704 -19.227 1.00 71.94 169 GLN A CA 1
ATOM 1354 C C . GLN A 1 169 ? 6.668 7.284 -19.194 1.00 71.94 169 GLN A C 1
ATOM 1356 O O . GLN A 1 169 ? 6.488 8.466 -18.910 1.00 71.94 169 GLN A O 1
ATOM 1361 N N . LYS A 1 170 ? 5.670 6.449 -19.491 1.00 73.06 170 LYS A N 1
ATOM 1362 C CA . LYS A 1 170 ? 4.278 6.881 -19.617 1.00 73.06 170 LYS A CA 1
ATOM 1363 C C . LYS A 1 170 ? 3.601 7.100 -18.268 1.00 73.06 170 LYS A C 1
ATOM 1365 O O . LYS A 1 170 ? 2.846 8.056 -18.138 1.00 73.06 170 LYS A O 1
ATOM 1370 N N . ILE A 1 171 ? 3.865 6.242 -17.280 1.00 72.19 171 ILE A N 1
ATOM 1371 C CA . ILE A 1 171 ? 3.137 6.249 -15.995 1.00 72.19 171 ILE A CA 1
ATOM 1372 C C . ILE A 1 171 ? 4.018 6.500 -14.761 1.00 72.19 171 ILE A C 1
ATOM 1374 O O . ILE A 1 171 ? 3.507 6.614 -13.652 1.00 72.19 171 ILE A O 1
ATOM 1378 N N . GLY A 1 172 ? 5.335 6.593 -14.935 1.00 64.94 172 GLY A N 1
ATOM 1379 C CA . GLY A 1 172 ? 6.314 6.820 -13.867 1.00 64.94 172 GLY A CA 1
ATOM 1380 C C . GLY A 1 172 ? 6.777 8.272 -13.728 1.00 64.94 172 GLY A C 1
ATOM 1381 O O . GLY A 1 172 ? 7.584 8.565 -12.844 1.00 64.94 172 GLY A O 1
ATOM 1382 N N . LYS A 1 173 ? 6.287 9.200 -14.567 1.00 66.56 173 LYS A N 1
ATOM 1383 C CA . LYS A 1 173 ? 6.594 10.636 -14.438 1.00 66.56 173 LYS A CA 1
ATOM 1384 C C . LYS A 1 173 ? 6.137 11.133 -13.060 1.00 66.56 173 LYS A C 1
ATOM 1386 O O . LYS A 1 173 ? 4.987 10.941 -12.685 1.00 66.56 173 LYS A O 1
ATOM 1391 N N . GLY A 1 174 ? 7.054 11.740 -12.307 1.00 69.62 174 GLY A N 1
ATOM 1392 C CA . GLY A 1 174 ? 6.825 12.197 -10.928 1.00 69.62 174 GLY A CA 1
ATOM 1393 C C . GLY A 1 174 ? 7.000 11.119 -9.849 1.00 69.62 174 GLY A C 1
ATOM 1394 O O . GLY A 1 174 ? 7.127 11.469 -8.687 1.00 69.62 174 GLY A O 1
ATOM 1395 N N . ARG A 1 175 ? 7.068 9.833 -10.223 1.00 79.81 175 ARG A N 1
ATOM 1396 C CA . ARG A 1 175 ? 7.235 8.694 -9.297 1.00 79.81 175 ARG A CA 1
ATOM 1397 C C . ARG A 1 175 ? 8.652 8.124 -9.282 1.00 79.81 175 ARG A C 1
ATOM 1399 O O . ARG A 1 175 ? 9.046 7.468 -8.326 1.00 79.81 175 ARG A O 1
ATOM 1406 N N . ILE A 1 176 ? 9.414 8.352 -10.353 1.00 77.75 176 ILE A N 1
ATOM 1407 C CA . ILE A 1 176 ? 10.791 7.872 -10.501 1.00 77.75 176 ILE A CA 1
ATOM 1408 C C . ILE A 1 176 ? 11.713 9.085 -10.658 1.00 77.75 176 ILE A C 1
ATOM 1410 O O . ILE A 1 176 ? 11.670 9.752 -11.701 1.00 77.75 176 ILE A O 1
ATOM 1414 N N . PRO A 1 177 ? 12.549 9.388 -9.651 1.00 73.81 177 PRO A N 1
ATOM 1415 C CA . PRO A 1 177 ? 13.558 10.434 -9.748 1.00 73.81 177 PRO A CA 1
ATOM 1416 C C . PRO A 1 177 ? 14.494 10.195 -10.938 1.00 73.81 177 PRO A C 1
ATOM 1418 O O . PRO A 1 177 ? 14.880 9.062 -11.218 1.00 73.81 177 PRO A O 1
ATOM 1421 N N . ASN A 1 178 ? 14.870 11.265 -11.645 1.00 71.31 178 ASN A N 1
ATOM 1422 C CA . ASN A 1 178 ? 15.828 11.230 -12.762 1.00 71.31 178 ASN A CA 1
ATOM 1423 C C . ASN A 1 178 ? 15.481 10.249 -13.896 1.00 71.31 178 ASN A C 1
ATOM 1425 O O . ASN A 1 178 ? 16.349 9.873 -14.684 1.00 71.31 178 ASN A O 1
ATOM 1429 N N . LEU A 1 179 ? 14.205 9.872 -14.035 1.00 73.19 179 LEU A N 1
ATOM 1430 C CA . LEU A 1 179 ? 13.749 8.953 -15.076 1.00 73.19 179 LEU A CA 1
ATOM 1431 C C . LEU A 1 179 ? 14.181 9.399 -16.484 1.00 73.19 179 LEU A C 1
ATOM 1433 O O . LEU A 1 179 ? 14.572 8.562 -17.289 1.00 73.19 179 LEU A O 1
ATOM 1437 N N . GLN A 1 180 ? 14.178 10.710 -16.757 1.00 69.81 180 GLN A N 1
ATOM 1438 C CA . GLN A 1 180 ? 14.625 11.291 -18.033 1.00 69.81 180 GLN A CA 1
ATOM 1439 C C . GLN A 1 180 ? 16.090 10.962 -18.357 1.00 69.81 180 GLN A C 1
ATOM 1441 O O . GLN A 1 180 ? 16.399 10.602 -19.490 1.00 69.81 180 GLN A O 1
ATOM 1446 N N . LEU A 1 181 ? 16.972 11.007 -17.354 1.00 69.94 181 LEU A N 1
ATOM 1447 C CA . LEU A 1 181 ? 18.382 10.657 -17.512 1.00 69.94 181 LEU A CA 1
ATOM 1448 C C . LEU A 1 181 ? 18.551 9.162 -17.810 1.00 69.94 181 LEU A C 1
ATOM 1450 O O . LEU A 1 181 ? 19.328 8.798 -18.685 1.00 69.94 181 LEU A O 1
ATOM 1454 N N . LEU A 1 182 ? 17.779 8.293 -17.147 1.00 68.81 182 LEU A N 1
ATOM 1455 C CA . LEU A 1 182 ? 17.827 6.844 -17.390 1.00 68.81 182 LEU A CA 1
ATOM 1456 C C . LEU A 1 182 ? 17.408 6.468 -18.812 1.00 68.81 182 LEU A C 1
ATOM 1458 O O . LEU A 1 182 ? 17.949 5.531 -19.393 1.00 68.81 182 LEU A O 1
ATOM 1462 N N . ILE A 1 183 ? 16.470 7.217 -19.388 1.00 68.69 183 ILE A N 1
ATOM 1463 C CA . ILE A 1 183 ? 15.997 7.010 -20.760 1.00 68.69 183 ILE A CA 1
ATOM 1464 C C . ILE A 1 183 ? 17.055 7.440 -21.785 1.00 68.69 183 ILE A C 1
ATOM 1466 O O . ILE A 1 183 ? 17.147 6.838 -22.854 1.00 68.69 183 ILE A O 1
ATOM 1470 N N . ALA A 1 184 ? 17.878 8.440 -21.455 1.00 64.81 184 ALA A N 1
ATOM 1471 C CA . ALA A 1 184 ? 18.918 8.961 -22.340 1.00 64.81 184 ALA A CA 1
ATOM 1472 C C . ALA A 1 184 ? 20.098 7.987 -22.552 1.00 64.81 184 ALA A C 1
ATOM 1474 O O . ALA A 1 184 ? 20.791 8.082 -23.562 1.00 64.81 184 ALA A O 1
ATOM 1475 N N . ILE A 1 185 ? 20.303 7.007 -21.660 1.00 64.56 185 ILE A N 1
ATOM 1476 C CA . ILE A 1 185 ? 21.464 6.086 -21.644 1.00 64.56 185 ILE A CA 1
ATOM 1477 C C . ILE A 1 185 ? 21.441 5.021 -22.785 1.00 64.56 185 ILE A C 1
ATOM 1479 O O . ILE A 1 185 ? 22.294 4.140 -22.827 1.00 64.56 185 ILE A O 1
ATOM 1483 N N . LYS A 1 186 ? 20.561 5.150 -23.797 1.00 59.34 186 LYS A N 1
ATOM 1484 C CA . LYS A 1 186 ? 20.350 4.241 -24.959 1.00 59.34 186 LYS A CA 1
ATOM 1485 C C . LYS A 1 186 ? 19.629 2.906 -24.665 1.00 59.34 186 LYS A C 1
ATOM 1487 O O . LYS A 1 186 ? 19.520 2.433 -23.539 1.00 59.34 186 LYS A O 1
ATOM 1492 N N . LEU A 1 187 ? 19.094 2.326 -25.749 1.00 66.75 187 LEU A N 1
ATOM 1493 C CA . LEU A 1 187 ? 18.267 1.112 -25.828 1.00 66.75 187 LEU A CA 1
ATOM 1494 C C . LEU A 1 187 ? 18.975 -0.146 -25.279 1.00 66.75 187 LEU A C 1
ATOM 1496 O O . LEU A 1 187 ? 20.171 -0.334 -25.480 1.00 66.75 187 LEU A O 1
ATOM 1500 N N . ASN A 1 188 ? 18.185 -1.051 -24.684 1.00 70.38 188 ASN A N 1
ATOM 1501 C CA . ASN A 1 188 ? 18.552 -2.403 -24.217 1.00 70.38 188 ASN A CA 1
ATOM 1502 C C . ASN A 1 188 ? 19.136 -2.558 -22.794 1.00 70.38 188 ASN A C 1
ATOM 1504 O O . ASN A 1 188 ? 19.681 -3.610 -22.456 1.00 70.38 188 ASN A O 1
ATOM 1508 N N . ILE A 1 189 ? 18.967 -1.5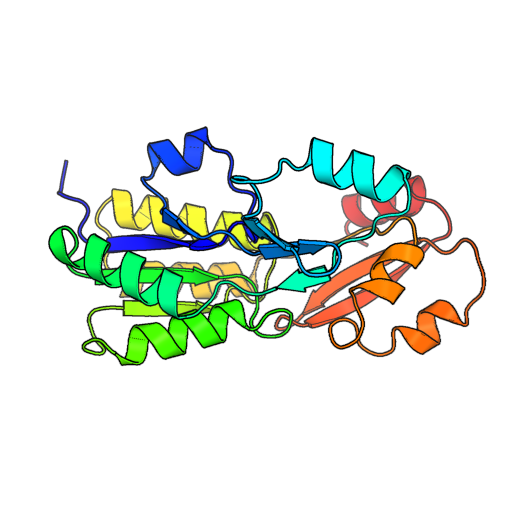57 -21.926 1.00 81.75 189 ILE A N 1
ATOM 1509 C CA . ILE A 1 189 ? 19.195 -1.703 -20.479 1.00 81.75 189 ILE A CA 1
ATOM 1510 C C . ILE A 1 189 ? 17.934 -2.186 -19.743 1.00 81.75 189 ILE A C 1
ATOM 1512 O O . ILE A 1 189 ? 16.815 -1.777 -20.048 1.00 81.75 189 ILE A O 1
ATOM 1516 N N . LYS A 1 190 ? 18.136 -3.062 -18.757 1.00 85.19 190 LYS A N 1
ATOM 1517 C CA . LYS A 1 190 ? 17.127 -3.647 -17.867 1.00 85.19 190 LYS A CA 1
ATOM 1518 C C . LYS A 1 190 ? 17.450 -3.188 -16.438 1.00 85.19 190 LYS A C 1
ATOM 1520 O O . LYS A 1 190 ? 18.374 -3.744 -15.826 1.00 85.19 190 LYS A O 1
ATOM 1525 N N . PRO A 1 191 ? 16.813 -2.115 -15.937 1.00 86.62 191 PRO A N 1
ATOM 1526 C CA . PRO A 1 191 ? 17.123 -1.583 -14.621 1.00 86.62 191 PRO A CA 1
ATOM 1527 C C . PRO A 1 191 ? 16.563 -2.500 -13.537 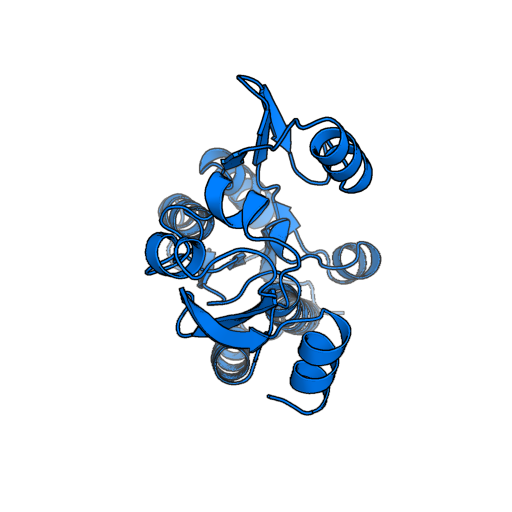1.00 86.62 191 PRO A C 1
ATOM 1529 O O . PRO A 1 191 ? 15.504 -3.116 -13.694 1.00 86.62 191 PRO A O 1
ATOM 1532 N N . ILE A 1 192 ? 17.273 -2.527 -12.421 1.00 90.94 192 ILE A N 1
ATOM 1533 C CA . ILE A 1 192 ? 16.778 -3.062 -11.166 1.00 90.94 192 ILE A CA 1
ATOM 1534 C C . ILE A 1 192 ? 16.502 -1.871 -10.261 1.00 90.94 192 ILE A C 1
ATOM 1536 O O . ILE A 1 192 ? 17.379 -1.030 -10.047 1.00 90.94 192 ILE A O 1
ATOM 1540 N N . LEU A 1 193 ? 15.266 -1.777 -9.792 1.00 90.81 193 LEU A N 1
ATOM 1541 C CA . LEU A 1 193 ? 14.779 -0.720 -8.920 1.00 90.81 193 LEU A CA 1
ATOM 1542 C C . LEU A 1 193 ? 14.500 -1.284 -7.529 1.00 90.81 193 LEU A C 1
ATOM 1544 O O . LEU A 1 193 ? 14.283 -2.483 -7.379 1.00 90.81 193 LEU A O 1
ATOM 1548 N N . THR A 1 194 ? 14.463 -0.410 -6.536 1.00 93.19 194 THR A N 1
ATOM 1549 C CA . THR A 1 194 ? 14.006 -0.708 -5.175 1.00 93.19 194 THR A CA 1
ATOM 1550 C C . THR A 1 194 ? 13.196 0.468 -4.638 1.00 93.19 194 THR A C 1
ATOM 1552 O O . THR A 1 194 ? 13.154 1.525 -5.280 1.00 93.19 194 THR A O 1
ATOM 1555 N N . LEU A 1 195 ? 12.566 0.301 -3.477 1.00 93.06 195 LEU A N 1
ATOM 1556 C CA . LEU A 1 195 ? 11.995 1.399 -2.710 1.00 93.06 195 LEU A CA 1
ATOM 1557 C C . LEU A 1 195 ? 12.882 1.706 -1.503 1.00 93.06 195 LEU A C 1
ATOM 1559 O O . LEU A 1 195 ? 13.266 0.816 -0.750 1.00 93.06 195 LEU A O 1
ATOM 1563 N N . LYS A 1 196 ? 13.202 2.988 -1.313 1.00 92.38 196 LYS A N 1
ATOM 1564 C CA . LYS A 1 196 ? 13.905 3.490 -0.129 1.00 92.38 196 LYS A CA 1
ATOM 1565 C C . LYS A 1 196 ? 13.153 4.695 0.412 1.00 92.38 196 LYS A C 1
ATOM 1567 O O . LYS A 1 196 ? 12.998 5.686 -0.301 1.00 92.38 196 LYS A O 1
ATOM 1572 N N . ASN A 1 197 ? 12.693 4.603 1.658 1.00 92.75 197 ASN A N 1
ATOM 1573 C CA . ASN A 1 197 ? 11.812 5.595 2.283 1.00 92.75 197 ASN A CA 1
ATOM 1574 C C . ASN A 1 197 ? 10.587 5.899 1.393 1.00 92.75 197 ASN A C 1
ATOM 1576 O O . ASN A 1 197 ? 10.325 7.055 1.063 1.00 92.75 197 ASN A O 1
ATOM 1580 N N . GLY A 1 198 ? 9.942 4.855 0.857 1.00 93.25 198 GLY A N 1
ATOM 1581 C CA . GLY A 1 198 ? 8.812 4.969 -0.073 1.00 93.25 198 GLY A CA 1
ATOM 1582 C C . GLY A 1 198 ? 9.146 5.403 -1.509 1.00 93.25 198 GLY A C 1
ATOM 1583 O O . GLY A 1 198 ? 8.318 5.269 -2.406 1.00 93.25 198 GLY A O 1
ATOM 1584 N N . LYS A 1 199 ? 10.357 5.892 -1.793 1.00 92.75 199 LYS A N 1
ATOM 1585 C CA . LYS A 1 199 ? 10.720 6.406 -3.126 1.00 92.75 199 LYS A CA 1
ATOM 1586 C C . LYS A 1 199 ? 11.363 5.335 -3.988 1.00 92.75 199 LYS A C 1
ATOM 1588 O O . LYS A 1 199 ? 12.205 4.580 -3.510 1.00 92.75 199 LYS A O 1
ATOM 1593 N N . ILE A 1 200 ? 11.047 5.331 -5.282 1.00 90.69 200 ILE A N 1
ATOM 1594 C CA . ILE A 1 200 ? 11.729 4.465 -6.250 1.00 90.69 200 ILE A CA 1
ATOM 1595 C C . ILE A 1 200 ? 13.181 4.928 -6.419 1.00 90.69 200 ILE A C 1
ATOM 1597 O O . ILE A 1 200 ? 13.440 6.092 -6.726 1.00 90.69 200 ILE A O 1
ATOM 1601 N N . VAL A 1 201 ? 14.125 4.000 -6.275 1.00 89.25 201 VAL A N 1
ATOM 1602 C CA . VAL A 1 201 ? 15.565 4.223 -6.446 1.00 89.25 201 VAL A CA 1
ATOM 1603 C C . VAL A 1 201 ? 16.136 3.200 -7.426 1.00 89.25 201 VAL A C 1
ATOM 1605 O O . VAL A 1 201 ? 15.741 2.035 -7.432 1.00 89.25 201 VAL A O 1
ATOM 1608 N N . LEU A 1 202 ? 17.079 3.631 -8.268 1.00 87.81 202 LEU A N 1
ATOM 1609 C CA . LEU A 1 202 ? 17.848 2.733 -9.126 1.00 87.81 202 LEU A CA 1
ATOM 1610 C C . LEU A 1 202 ? 18.913 2.003 -8.302 1.00 87.81 202 LEU A C 1
ATOM 1612 O O . LEU A 1 202 ? 19.768 2.645 -7.702 1.00 87.81 202 LEU A O 1
ATOM 1616 N N . VAL A 1 203 ? 18.896 0.673 -8.347 1.00 91.00 203 VAL A N 1
ATOM 1617 C CA . VAL A 1 203 ? 19.922 -0.178 -7.728 1.00 91.00 203 VAL A CA 1
ATOM 1618 C C . VAL A 1 203 ? 21.055 -0.430 -8.714 1.00 91.00 203 VAL A C 1
ATOM 1620 O O . VAL A 1 203 ? 22.218 -0.160 -8.432 1.00 91.00 203 VAL A O 1
ATOM 1623 N N . LYS A 1 204 ? 20.718 -0.955 -9.896 1.00 89.81 204 LYS A N 1
ATOM 1624 C CA . LYS A 1 204 ? 21.709 -1.416 -10.875 1.00 89.81 204 LYS A CA 1
ATOM 1625 C C . LYS A 1 204 ? 21.137 -1.401 -12.283 1.00 89.81 204 LYS A C 1
ATOM 1627 O O . LYS A 1 204 ? 19.940 -1.597 -12.489 1.00 89.81 204 LYS A O 1
ATOM 1632 N N . LEU A 1 205 ? 22.006 -1.211 -13.271 1.00 87.31 205 LEU A N 1
ATOM 1633 C CA . LEU A 1 205 ? 21.674 -1.386 -14.683 1.00 87.31 205 LEU A CA 1
ATOM 1634 C C . LEU A 1 205 ? 22.229 -2.720 -15.175 1.00 87.31 205 LEU A C 1
ATOM 1636 O O . LEU A 1 205 ? 23.415 -3.008 -15.025 1.00 87.31 205 LEU A O 1
ATOM 1640 N N . THR A 1 206 ? 21.378 -3.527 -15.800 1.00 89.94 206 THR A N 1
ATOM 1641 C CA . THR A 1 206 ? 21.791 -4.766 -16.471 1.00 89.94 206 THR A CA 1
ATOM 1642 C C . THR A 1 206 ? 21.422 -4.716 -17.952 1.00 89.94 206 THR A C 1
ATOM 1644 O O . THR A 1 206 ? 20.791 -3.766 -18.407 1.00 89.94 206 THR A O 1
ATOM 1647 N N . ARG A 1 207 ? 21.841 -5.717 -18.733 1.00 87.94 207 ARG A N 1
ATOM 1648 C CA . ARG A 1 207 ? 21.550 -5.805 -20.179 1.00 87.94 207 ARG A CA 1
ATOM 1649 C C . ARG A 1 207 ? 20.642 -6.975 -20.558 1.00 87.94 207 ARG A C 1
ATOM 1651 O O . ARG A 1 207 ? 20.258 -7.102 -21.713 1.00 87.94 207 ARG A O 1
ATOM 1658 N N . SER A 1 208 ? 20.293 -7.841 -19.609 1.00 89.31 208 SER A N 1
ATOM 1659 C CA . SER A 1 208 ? 19.399 -8.973 -19.852 1.00 89.31 208 SER A CA 1
ATOM 1660 C C . SER A 1 208 ? 18.544 -9.257 -18.626 1.00 89.31 208 SER A C 1
ATOM 1662 O O . SER A 1 208 ? 18.978 -9.064 -17.490 1.00 89.31 208 SER A O 1
ATOM 1664 N N . ARG A 1 209 ? 17.327 -9.754 -18.863 1.00 89.56 209 ARG A N 1
ATOM 1665 C CA . ARG A 1 209 ? 16.402 -10.148 -17.795 1.00 89.56 209 ARG A CA 1
ATOM 1666 C C . ARG A 1 209 ? 17.004 -11.234 -16.903 1.00 89.56 209 ARG A C 1
ATOM 1668 O O . ARG A 1 209 ? 16.898 -11.140 -15.689 1.00 89.56 209 ARG A O 1
ATOM 1675 N N . ASN A 1 210 ? 17.680 -12.220 -17.493 1.00 92.25 210 ASN A N 1
ATOM 1676 C CA . ASN A 1 210 ? 18.312 -13.300 -16.732 1.00 92.25 210 ASN A CA 1
ATOM 1677 C C . ASN A 1 210 ? 19.402 -12.769 -15.801 1.00 92.25 210 ASN A C 1
ATOM 1679 O O . ASN A 1 210 ? 19.454 -13.185 -14.649 1.00 92.25 210 ASN A O 1
ATOM 1683 N N . LYS A 1 211 ? 20.220 -11.807 -16.256 1.00 91.69 211 LYS A N 1
ATOM 1684 C CA . LYS A 1 211 ? 21.203 -11.164 -15.381 1.00 91.69 211 LYS A CA 1
ATOM 1685 C C . LYS A 1 211 ? 20.513 -10.370 -14.276 1.00 91.69 211 LYS A C 1
ATOM 1687 O O . LYS A 1 211 ? 20.891 -10.529 -13.129 1.00 91.69 211 LYS A O 1
ATOM 1692 N N . ALA A 1 212 ? 19.478 -9.586 -14.591 1.00 91.88 212 ALA A N 1
ATOM 1693 C CA . ALA A 1 212 ? 18.723 -8.849 -13.577 1.00 91.88 212 ALA A CA 1
ATOM 1694 C C . ALA A 1 212 ? 18.168 -9.763 -12.475 1.00 91.88 212 ALA A C 1
ATOM 1696 O O . ALA A 1 212 ? 18.328 -9.474 -11.296 1.00 91.88 212 ALA A O 1
ATOM 1697 N N . LEU A 1 213 ? 17.555 -10.883 -12.861 1.00 92.44 213 LEU A N 1
ATOM 1698 C CA . LEU A 1 213 ? 17.004 -11.856 -11.919 1.00 92.44 213 LEU A CA 1
ATOM 1699 C C . LEU A 1 213 ? 18.091 -12.574 -11.122 1.00 92.44 213 LEU A C 1
ATOM 1701 O O . LEU A 1 213 ? 17.939 -12.732 -9.918 1.00 92.44 213 LEU A O 1
ATOM 1705 N N . HIS A 1 214 ? 19.179 -12.990 -11.772 1.00 93.69 214 HIS A N 1
ATOM 1706 C CA . HIS A 1 214 ? 20.308 -13.625 -11.096 1.00 93.69 214 HIS A CA 1
ATOM 1707 C C . HIS A 1 214 ? 20.908 -12.705 -10.035 1.00 93.69 214 HIS A C 1
ATOM 1709 O O . HIS A 1 214 ? 21.173 -13.139 -8.922 1.00 93.69 214 HIS A O 1
ATOM 1715 N N . GLU A 1 215 ? 21.060 -11.426 -10.371 1.00 92.56 215 GLU A N 1
ATOM 1716 C CA . GLU A 1 215 ? 21.502 -10.409 -9.433 1.00 92.56 215 GLU A CA 1
ATOM 1717 C C . GLU A 1 215 ? 20.479 -10.319 -8.277 1.00 92.56 215 GLU A C 1
ATOM 1719 O O . GLU A 1 215 ? 20.885 -10.491 -7.140 1.00 92.56 215 GLU A O 1
ATOM 1724 N N . ILE A 1 216 ? 19.161 -10.164 -8.517 1.00 92.50 216 ILE A N 1
ATOM 1725 C CA . ILE A 1 216 ? 18.133 -10.113 -7.440 1.00 92.50 216 ILE A CA 1
ATOM 1726 C C . ILE A 1 216 ? 18.219 -11.324 -6.504 1.00 92.50 216 ILE A C 1
ATOM 1728 O O . ILE A 1 216 ? 18.196 -11.168 -5.286 1.00 92.50 216 ILE A O 1
ATOM 1732 N N . VAL A 1 217 ? 18.311 -12.530 -7.066 1.00 91.44 217 VAL A N 1
ATOM 1733 C CA . VAL A 1 217 ? 18.354 -13.780 -6.292 1.00 91.44 217 VAL A CA 1
ATOM 1734 C C . VAL A 1 217 ? 19.623 -13.868 -5.454 1.00 91.44 217 VAL A C 1
ATOM 1736 O O . VAL A 1 217 ? 19.561 -14.239 -4.285 1.00 91.44 217 VAL A O 1
ATOM 1739 N N . ASN A 1 218 ? 20.758 -13.468 -6.025 1.00 88.56 218 ASN A N 1
ATOM 1740 C CA . ASN A 1 218 ? 22.027 -13.380 -5.310 1.00 88.56 218 ASN A CA 1
ATOM 1741 C C . ASN A 1 218 ? 22.140 -12.105 -4.466 1.00 88.56 218 ASN A C 1
ATOM 1743 O O . ASN A 1 218 ? 23.222 -11.814 -3.961 1.00 88.56 218 ASN A O 1
ATOM 1747 N N . LYS A 1 219 ? 21.015 -11.394 -4.299 1.00 72.12 219 LYS A N 1
ATOM 1748 C CA . LYS A 1 219 ? 20.863 -10.154 -3.545 1.00 72.12 219 LYS A CA 1
ATOM 1749 C C . LYS A 1 219 ? 21.846 -9.078 -3.974 1.00 72.12 219 LYS A C 1
ATOM 1751 O O . LYS A 1 219 ? 22.616 -8.633 -3.133 1.00 72.12 219 LYS A O 1
ATOM 1756 N N . ILE A 1 220 ? 21.810 -8.735 -5.265 1.00 56.00 220 ILE A N 1
ATOM 1757 C CA . ILE A 1 220 ? 22.503 -7.600 -5.904 1.00 56.00 220 ILE A CA 1
ATOM 1758 C C . ILE A 1 220 ? 23.158 -6.674 -4.887 1.00 56.00 220 ILE A C 1
ATOM 1760 O O . ILE A 1 220 ? 22.395 -6.074 -4.091 1.00 56.00 220 ILE A O 1
#

Nearest PDB structures (foldseek):
  2dt8-assembly1_A  TM=9.223E-01  e=5.775E-22  Thermus thermophilus HB8
  4x9x-assembly1_A  TM=9.497E-01  e=4.511E-19  Staphylococcus aureus subsp. aureus MW2
  1pzx-assembly2_B  TM=9.165E-01  e=4.785E-18  Geobacillus stearothermophilus
  7sg3-assembly1_A  TM=8.756E-01  e=8.767E-18  Staphylococcus aureus
  7sg3-assembly2_B  TM=9.180E-01  e=1.050E-16  Staphylococcus aureus

Mean predicted aligned error: 4.55 Å

Sequence (220 aa):
MRKQEIAVVTDSVSNIPKNLIEKYKINVLPVFLRYNDKFFRNGIDITNEEVYEKIKKGEIPGASQVPLGIFLDAYKKLLKNFKSILSIHLTSELSGTYNSAVSAASRFSPSKITVFDTESVLMAEGFQVLEAARAAYTGEKIEQILKRLNYLRNKIEEYIAIDTFKYLQKIGKGRIPNLQLLIAIKLNIKPILTLKNGKIVLVKLTRSRNKALHEIVNKI

Radius of gyration: 18.47 Å; Cα contacts (8 Å, |Δi|>4): 373; chains: 1; bounding box: 43×30×49 Å

InterPro domains:
  IPR003797 DegV [PF02645] (6-219)
  IPR003797 DegV [PS51482] (6-220)
  IPR003797 DegV [TIGR00762] (6-220)
  IPR043168 DegV, C-terminal domain [G3DSA:3.30.1180.10] (156-220)
  IPR050270 DegV domain-containing [PTHR33434] (5-218)

Secondary structure (DSSP, 8-state):
-PPP-EEEEEEGGG---HHHHHHHT-EEEPPEEEETTEEEEBTTTB-HHHHHHHHHTT-PPEEEPPPHHHHHHHHHHHTTT-SEEEEEES-TTT-THHHHHHHHHTTS-TTTEEEEE-S--HHHHHHHHHHHHHHHHHT--HHHHHHHHHHHHTT---EEE-S-HHHHHHH-TTTSTTHHHHHHT-TT-EEEEEEETTEEEEEEEESSHHHHHHHHHTT-

Foldseek 3Di:
DDALQEAEEEEPQLQADPVLCVVLVYHYAFWWWAQPPDIAGEPPRDDPVRQVVCVVVVRHTETAARALVSLLVVLVVVVVRHQAYEYFYEAPQQHCNLVSNVVSCVVDDVVHYDYHYLLHTYNLSNVLSSQLSVCSSVPHDPVVSVVVSVVSSVVDKDKDWAPDCPNCVVHVVSQAPPSVVVPVPDPQWTWIWIGDSSGIDTDDIDRDPVVSVVCVVVVD

Solvent-accessible surface area (backbone atoms only — not comparable to full-atom values): 12024 Å² total; per-residue (Å²): 131,76,76,52,40,48,43,38,34,34,40,52,60,22,65,66,56,66,72,56,33,63,75,51,60,49,43,71,42,46,32,29,37,30,54,91,96,44,76,33,38,48,77,73,73,41,48,72,68,60,50,50,56,35,41,75,74,67,53,72,60,46,81,44,53,38,56,41,67,60,44,42,54,51,50,60,59,46,58,76,77,20,75,26,36,44,36,41,28,47,14,59,62,70,33,61,30,37,56,22,44,46,62,32,38,71,78,48,64,78,87,37,47,48,72,42,71,42,40,29,50,37,58,66,25,23,52,51,50,51,52,43,26,53,39,22,59,75,56,54,56,68,70,60,44,50,54,51,44,58,52,45,53,78,67,66,81,58,78,46,73,43,85,56,62,73,57,48,65,74,70,27,72,88,43,38,77,64,50,70,60,66,64,68,74,55,90,66,57,20,43,30,32,31,60,57,95,23,34,52,39,82,74,48,81,31,71,38,71,68,56,38,50,52,34,56,75,71,60,105